Protein AF-0000000067345039 (afdb_homodimer)

Structure (mmCIF, N/CA/C/O backbone):
data_AF-0000000067345039-model_v1
#
loop_
_entity.id
_entity.type
_entity.pdbx_description
1 polymer 'Pectinesterase inhibitor domain-containing protein'
#
loop_
_atom_site.group_PDB
_atom_site.id
_atom_site.type_symbol
_atom_site.label_atom_id
_atom_site.label_alt_id
_atom_site.label_comp_id
_atom_site.label_asym_id
_atom_site.label_entity_id
_atom_site.label_seq_id
_atom_site.pdbx_PDB_ins_code
_atom_site.Cartn_x
_atom_site.Cartn_y
_atom_site.Cartn_z
_atom_site.occupancy
_atom_site.B_iso_or_equiv
_atom_site.auth_seq_id
_atom_site.auth_comp_id
_atom_site.auth_asym_id
_atom_site.auth_atom_id
_atom_site.pdbx_PDB_model_num
ATOM 1 N N . MET A 1 1 ? -61.156 0.908 0.762 1 28.2 1 MET A N 1
ATOM 2 C CA . MET A 1 1 ? -60.5 2.133 1.231 1 28.2 1 MET A CA 1
ATOM 3 C C . MET A 1 1 ? -59.156 2.346 0.535 1 28.2 1 MET A C 1
ATOM 5 O O . MET A 1 1 ? -58.281 1.48 0.586 1 28.2 1 MET A O 1
ATOM 9 N N . ALA A 1 2 ? -59.188 3.131 -0.625 1 39.94 2 ALA A N 1
ATOM 10 C CA . ALA A 1 2 ? -58.094 3.467 -1.531 1 39.94 2 ALA A CA 1
ATOM 11 C C . ALA A 1 2 ? -56.938 4.129 -0.779 1 39.94 2 ALA A C 1
ATOM 13 O O . ALA A 1 2 ? -57.156 5.117 -0.069 1 39.94 2 ALA A O 1
ATOM 14 N N . ALA A 1 3 ? -55.938 3.295 -0.379 1 41.31 3 ALA A N 1
ATOM 15 C CA . ALA A 1 3 ? -54.75 3.697 0.372 1 41.31 3 ALA A CA 1
ATOM 16 C C . ALA A 1 3 ? -54.062 4.887 -0.289 1 41.31 3 ALA A C 1
ATOM 18 O O . ALA A 1 3 ? -53.688 4.828 -1.466 1 41.31 3 ALA A O 1
ATOM 19 N N . ALA A 1 4 ? -54.531 6.121 0.091 1 43.47 4 ALA A N 1
ATOM 20 C CA . ALA A 1 4 ? -53.875 7.352 -0.346 1 43.47 4 ALA A CA 1
ATOM 21 C C . ALA A 1 4 ? -52.375 7.301 -0.083 1 43.47 4 ALA A C 1
ATOM 23 O O . ALA A 1 4 ? -51.938 7.082 1.052 1 43.47 4 ALA A O 1
ATOM 24 N N .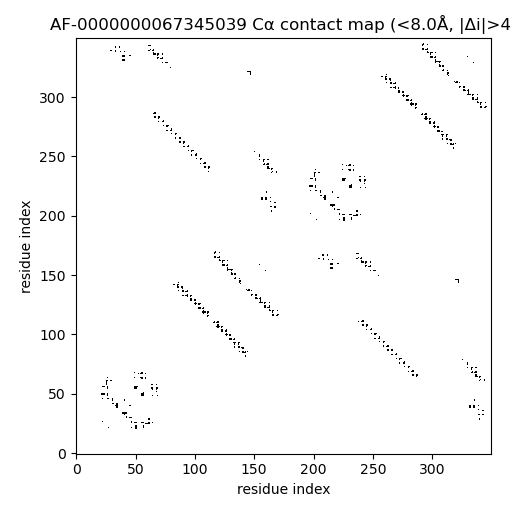 ILE A 1 5 ? -51.656 6.73 -1.022 1 48.69 5 ILE A N 1
ATOM 25 C CA . ILE A 1 5 ? -50.188 6.738 -0.988 1 48.69 5 ILE A CA 1
ATOM 26 C C . ILE A 1 5 ? -49.688 8.172 -0.82 1 48.69 5 ILE A C 1
ATOM 28 O O . ILE A 1 5 ? -49.938 9.023 -1.677 1 48.69 5 ILE A O 1
ATOM 32 N N . PRO A 1 6 ? -49.531 8.625 0.427 1 47.53 6 PRO A N 1
ATOM 33 C CA . PRO A 1 6 ? -48.938 9.961 0.543 1 47.53 6 PRO A CA 1
ATOM 34 C C . PRO A 1 6 ? -47.688 10.125 -0.281 1 47.53 6 PRO A C 1
ATOM 36 O O . PRO A 1 6 ? -46.844 9.227 -0.303 1 47.53 6 PRO A O 1
ATOM 39 N N . ILE A 1 7 ? -47.781 10.859 -1.409 1 44.06 7 ILE A N 1
ATOM 40 C CA . ILE A 1 7 ? -46.625 11.336 -2.16 1 44.06 7 ILE A CA 1
ATOM 41 C C . ILE A 1 7 ? -45.719 12.133 -1.241 1 44.06 7 ILE A C 1
ATOM 43 O O . ILE A 1 7 ? -46.094 13.203 -0.752 1 44.06 7 ILE A O 1
ATOM 47 N N . LEU A 1 8 ? -44.969 11.477 -0.355 1 41.53 8 LEU A N 1
ATOM 48 C CA . LEU A 1 8 ? -43.906 12.18 0.353 1 41.53 8 LEU A CA 1
ATOM 49 C C . LEU A 1 8 ? -43.062 13.023 -0.609 1 41.53 8 LEU A C 1
ATOM 51 O O . LEU A 1 8 ? -42.406 12.484 -1.489 1 41.53 8 LEU A O 1
ATOM 55 N N . LEU A 1 9 ? -43.531 14.297 -0.829 1 38.19 9 LEU A N 1
ATOM 56 C CA . LEU A 1 9 ? -42.719 15.297 -1.498 1 38.19 9 LEU A CA 1
ATOM 57 C C . LEU A 1 9 ? -41.344 15.406 -0.842 1 38.19 9 LEU A C 1
ATOM 59 O O . LEU A 1 9 ? -41.219 15.828 0.312 1 38.19 9 LEU A O 1
ATOM 63 N N . LEU A 1 10 ? -40.406 14.57 -1.209 1 40.62 10 LEU A N 1
ATOM 64 C CA . LEU A 1 10 ? -39 14.766 -0.885 1 40.62 10 LEU A CA 1
ATOM 65 C C . LEU A 1 10 ? -38.531 16.172 -1.273 1 40.62 10 LEU A C 1
ATOM 67 O O . LEU A 1 10 ? -38.438 16.484 -2.461 1 40.62 10 LEU A O 1
ATOM 71 N N . THR A 1 11 ? -38.969 17.172 -0.523 1 39.25 11 THR A N 1
ATOM 72 C CA . THR A 1 11 ? -38.344 18.484 -0.712 1 39.25 11 THR A CA 1
ATOM 73 C C . THR A 1 11 ? -36.844 18.375 -0.723 1 39.25 11 THR A C 1
ATOM 75 O O . THR A 1 11 ? -36.219 17.891 0.244 1 39.25 11 THR A O 1
ATOM 78 N N . PHE A 1 12 ? -36.281 18.172 -1.906 1 38.53 12 PHE A N 1
ATOM 79 C CA . PHE A 1 12 ? -34.844 18.391 -2.137 1 38.53 12 PHE A CA 1
ATOM 80 C C . PHE A 1 12 ? -34.406 19.75 -1.607 1 38.53 12 PHE A C 1
ATOM 82 O O . PHE A 1 12 ? -34.812 20.781 -2.148 1 38.53 12 PHE A O 1
ATOM 89 N N . LEU A 1 13 ? -34.281 19.906 -0.317 1 37.34 13 LEU A N 1
ATOM 90 C CA . LEU A 1 13 ? -33.562 21.078 0.18 1 37.34 13 LEU A CA 1
ATOM 91 C C . LEU A 1 13 ? -32.312 21.344 -0.642 1 37.34 13 LEU A C 1
ATOM 93 O O . LEU A 1 13 ? -31.359 20.562 -0.598 1 37.34 13 LEU A O 1
ATOM 97 N N . LEU A 1 14 ? -32.438 21.984 -1.832 1 39.41 14 LEU A N 1
ATOM 98 C CA . LEU A 1 14 ? -31.312 22.609 -2.496 1 39.41 14 LEU A CA 1
ATOM 99 C C . LEU A 1 14 ? -30.484 23.438 -1.506 1 39.41 14 LEU A C 1
ATOM 101 O O . LEU A 1 14 ? -30.969 24.438 -0.977 1 39.41 14 LEU A O 1
ATOM 105 N N . ALA A 1 15 ? -29.625 22.812 -0.666 1 42.47 15 ALA A N 1
ATOM 106 C CA . ALA A 1 15 ? -28.594 23.609 -0.035 1 42.47 15 ALA A CA 1
ATOM 107 C C . ALA A 1 15 ? -28.109 24.719 -0.974 1 42.47 15 ALA A C 1
ATOM 109 O O . ALA A 1 15 ? -27.625 24.438 -2.076 1 42.47 15 ALA A O 1
ATOM 110 N N . ALA A 1 16 ? -28.672 25.875 -1.021 1 42.53 16 ALA A N 1
ATOM 111 C CA . ALA A 1 16 ? -28.141 27.094 -1.612 1 42.53 16 ALA A CA 1
ATOM 112 C C . ALA A 1 16 ? -26.609 27.125 -1.513 1 42.53 16 ALA A C 1
ATOM 114 O O . ALA A 1 16 ? -26.062 27.188 -0.413 1 42.53 16 ALA A O 1
ATOM 115 N N . ALA A 1 17 ? -25.922 26.484 -2.367 1 45.22 17 ALA A N 1
ATOM 116 C CA . ALA A 1 17 ? -24.531 26.906 -2.529 1 45.22 17 ALA A CA 1
ATOM 117 C C . ALA A 1 17 ? -24.422 28.422 -2.479 1 45.22 17 ALA A C 1
ATOM 119 O O . ALA A 1 17 ? -24.891 29.125 -3.377 1 45.22 17 ALA A O 1
ATOM 120 N N . THR A 1 18 ? -24.594 29.172 -1.39 1 47.03 18 THR A N 1
ATOM 121 C CA . THR A 1 18 ? -24.234 30.578 -1.365 1 47.03 18 THR A CA 1
ATOM 122 C C . THR A 1 18 ? -23.094 30.875 -2.34 1 47.03 18 THR A C 1
ATOM 124 O O . THR A 1 18 ? -22.219 30.031 -2.541 1 47.03 18 THR A O 1
ATOM 127 N N . PRO A 1 19 ? -23.188 31.766 -3.307 1 50.31 19 PRO A N 1
ATOM 128 C CA . PRO A 1 19 ? -22.094 32.188 -4.188 1 50.31 19 PRO A CA 1
ATOM 129 C C . PRO A 1 19 ? -20.75 32.188 -3.477 1 50.31 19 PRO A C 1
ATOM 131 O O . PRO A 1 19 ? -20.656 32.562 -2.309 1 50.31 19 PRO A O 1
ATOM 134 N N . SER A 1 20 ? -19.844 31.266 -3.641 1 53.19 20 SER A N 1
ATOM 135 C CA . SER A 1 20 ? -18.516 31.125 -3.068 1 53.19 20 SER A CA 1
ATOM 136 C C . SER A 1 20 ? -17.828 32.469 -2.916 1 53.19 20 SER A C 1
ATOM 138 O O . SER A 1 20 ? -17.438 33.094 -3.908 1 53.19 20 SER A O 1
ATOM 140 N N . ALA A 1 21 ? -18.344 33.5 -2.143 1 62.16 21 ALA A N 1
ATOM 141 C CA . ALA A 1 21 ? -17.625 34.75 -1.907 1 62.16 21 ALA A CA 1
ATOM 142 C C . ALA A 1 21 ? -16.125 34.531 -1.972 1 62.16 21 ALA A C 1
ATOM 144 O O . ALA A 1 21 ? -15.625 33.469 -1.607 1 62.16 21 ALA A O 1
ATOM 145 N N . GLY A 1 22 ? -15.531 35.25 -2.984 1 74.62 22 GLY A N 1
ATOM 146 C CA . GLY A 1 22 ? -14.078 35.219 -3.084 1 74.62 22 GLY A CA 1
ATOM 147 C C . GLY A 1 22 ? -13.391 35.219 -1.731 1 74.62 22 GLY A C 1
ATOM 148 O O . GLY A 1 22 ? -14.047 35.312 -0.693 1 74.62 22 GLY A O 1
ATOM 149 N N . PRO A 1 23 ? -12.188 34.844 -1.708 1 85.56 23 PRO A N 1
ATOM 150 C CA . PRO A 1 23 ? -11.445 34.844 -0.445 1 85.56 23 PRO A CA 1
ATOM 151 C C . PRO A 1 23 ? -11.586 36.125 0.332 1 85.56 23 PRO A C 1
ATOM 153 O O . PRO A 1 23 ? -11.625 37.219 -0.266 1 85.56 23 PRO A O 1
ATOM 156 N N . SER A 1 24 ? -11.836 36 1.561 1 91.44 24 SER A N 1
ATOM 157 C CA . SER A 1 24 ? -11.93 37.188 2.424 1 91.44 24 SER A CA 1
ATOM 158 C C . SER A 1 24 ? -10.633 38 2.391 1 91.44 24 SER A C 1
ATOM 160 O O . SER A 1 24 ? -9.586 37.469 1.982 1 91.44 24 SER A O 1
ATOM 162 N N . TYR A 1 25 ? -10.727 39.188 2.789 1 95.5 25 TYR A N 1
ATOM 163 C CA . TYR A 1 25 ? -9.562 40.062 2.867 1 95.5 25 TYR A CA 1
ATOM 164 C C . TYR A 1 25 ? -8.523 39.5 3.83 1 95.5 25 TYR A C 1
ATOM 166 O O . TYR A 1 25 ? -7.32 39.562 3.551 1 95.5 25 TYR A O 1
ATOM 174 N N . VAL A 1 26 ? -9 38.938 4.934 1 97.19 26 VAL A N 1
ATOM 175 C CA . VAL A 1 26 ? -8.109 38.375 5.945 1 97.19 26 VAL A CA 1
ATOM 176 C C . VAL A 1 26 ? -7.32 37.219 5.355 1 97.19 26 VAL A C 1
ATOM 178 O O . VAL A 1 26 ? -6.117 37.094 5.598 1 97.19 26 VAL A O 1
ATOM 181 N N . ILE A 1 27 ? -7.898 36.406 4.582 1 98.56 27 ILE A N 1
ATOM 182 C CA . ILE A 1 27 ? -7.23 35.281 3.959 1 98.56 27 ILE A CA 1
ATOM 183 C C . ILE A 1 27 ? -6.211 35.781 2.938 1 98.56 27 ILE A C 1
ATOM 185 O O . ILE A 1 27 ? -5.055 35.344 2.945 1 98.56 27 ILE A O 1
ATOM 189 N N . LYS A 1 28 ? -6.594 36.656 2.029 1 97.88 28 LYS A N 1
ATOM 190 C CA . LYS A 1 28 ? -5.699 37.188 1.003 1 97.88 28 LYS A CA 1
ATOM 191 C C . LYS A 1 28 ? -4.449 37.812 1.625 1 97.88 28 LYS A C 1
ATOM 193 O O . LYS A 1 28 ? -3.332 37.531 1.188 1 97.88 28 LYS A O 1
ATOM 198 N N . THR A 1 29 ? -4.637 38.625 2.654 1 97.56 29 THR A N 1
ATOM 199 C CA . THR A 1 29 ? -3.523 39.344 3.26 1 97.56 29 THR A CA 1
ATOM 200 C C . THR A 1 29 ? -2.621 38.375 4.039 1 97.56 29 THR A C 1
ATOM 202 O O . THR A 1 29 ? -1.396 38.5 3.986 1 97.56 29 THR A O 1
ATOM 205 N N . THR A 1 30 ? -3.248 37.531 4.781 1 97.69 30 THR A N 1
ATOM 206 C CA . THR A 1 30 ? -2.455 36.531 5.523 1 97.69 30 THR A CA 1
ATOM 207 C C . THR A 1 30 ? -1.656 35.656 4.57 1 97.69 30 THR A C 1
ATOM 209 O O . THR A 1 30 ? -0.466 35.438 4.789 1 97.69 30 THR A O 1
ATOM 212 N N . CYS A 1 31 ? -2.271 35.188 3.5 1 98.25 31 CYS A N 1
ATOM 213 C CA . CYS A 1 31 ? -1.589 34.312 2.543 1 98.25 31 CYS A CA 1
ATOM 214 C C . CYS A 1 31 ? -0.451 35.062 1.854 1 98.25 31 CYS A C 1
ATOM 216 O O . CYS A 1 31 ? 0.618 34.5 1.623 1 98.25 31 CYS A O 1
ATOM 2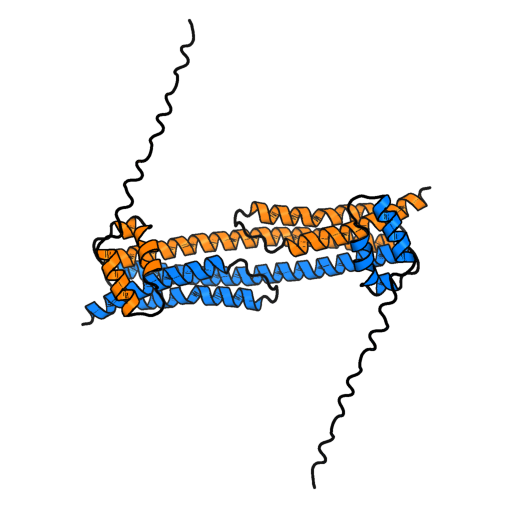18 N N . ALA A 1 32 ? -0.668 36.281 1.511 1 97.31 32 ALA A N 1
ATOM 219 C CA . ALA A 1 32 ? 0.391 37.094 0.917 1 97.31 32 ALA A CA 1
ATOM 220 C C . ALA A 1 32 ? 1.563 37.25 1.88 1 97.31 32 ALA A C 1
ATOM 222 O O . ALA A 1 32 ? 2.723 37.094 1.484 1 97.31 32 ALA A O 1
ATOM 223 N N . ALA A 1 33 ? 1.258 37.562 3.184 1 96.56 33 ALA A N 1
ATOM 224 C CA . ALA A 1 33 ? 2.297 37.75 4.191 1 96.56 33 ALA A CA 1
ATOM 225 C C . ALA A 1 33 ? 3.096 36.469 4.414 1 96.56 33 ALA A C 1
ATOM 227 O O . ALA A 1 33 ? 4.328 36.5 4.488 1 96.56 33 ALA A O 1
ATOM 228 N N . VAL A 1 34 ? 2.404 35.406 4.477 1 96.25 34 VAL A N 1
ATOM 229 C CA . VAL A 1 34 ? 3.037 34.094 4.734 1 96.25 34 VAL A CA 1
ATOM 230 C C . VAL A 1 34 ? 3.932 33.719 3.557 1 96.25 34 VAL A C 1
ATOM 232 O O . VAL A 1 34 ? 5.074 33.312 3.748 1 96.25 34 VAL A O 1
ATOM 235 N N . THR A 1 35 ? 3.416 33.812 2.35 1 95.31 35 THR A N 1
ATOM 236 C CA . THR A 1 35 ? 4.164 33.469 1.146 1 95.31 35 THR A CA 1
ATOM 237 C C . THR A 1 35 ? 5.43 34.312 1.034 1 95.31 35 THR A C 1
ATOM 239 O O . THR A 1 35 ? 6.473 33.812 0.6 1 95.31 35 THR A O 1
ATOM 242 N N . ASN A 1 36 ? 5.355 35.5 1.448 1 92.06 36 ASN A N 1
ATOM 243 C CA . ASN A 1 36 ? 6.477 36.438 1.327 1 92.06 36 ASN A CA 1
ATOM 244 C C . ASN A 1 36 ? 7.512 36.219 2.428 1 92.06 36 ASN A C 1
ATOM 246 O O . ASN A 1 36 ? 8.703 36.469 2.227 1 92.06 36 ASN A O 1
ATOM 250 N N . ALA A 1 37 ? 7.035 35.719 3.549 1 88.88 37 ALA A N 1
ATOM 251 C CA . ALA A 1 37 ? 7.906 35.688 4.723 1 88.88 37 ALA A CA 1
ATOM 252 C C . ALA A 1 37 ? 8.477 34.281 4.938 1 88.88 37 ALA A C 1
ATOM 254 O O . ALA A 1 37 ? 9.43 34.125 5.703 1 88.88 37 ALA A O 1
ATOM 255 N N . THR A 1 38 ? 7.887 33.406 4.391 1 82.75 38 THR A N 1
ATOM 256 C CA . THR A 1 38 ? 8.289 32.031 4.676 1 82.75 38 THR A CA 1
ATOM 257 C C . THR A 1 38 ? 8.445 31.234 3.383 1 82.75 38 THR A C 1
ATOM 259 O O . THR A 1 38 ? 8.117 31.719 2.301 1 82.75 38 THR A O 1
ATOM 262 N N . VAL A 1 39 ? 9.102 30.062 3.633 1 79 39 VAL A N 1
ATOM 263 C CA . VAL A 1 39 ? 9.219 29.141 2.514 1 79 39 VAL A CA 1
ATOM 264 C C . VAL A 1 39 ? 8.242 27.984 2.703 1 79 39 VAL A C 1
ATOM 266 O O . VAL A 1 39 ? 7.867 27.641 3.832 1 79 39 VAL A O 1
ATOM 269 N N . GLY A 1 40 ? 7.555 27.641 1.588 1 81.75 40 GLY A N 1
ATOM 270 C CA . GLY A 1 40 ? 6.887 26.359 1.643 1 81.75 40 GLY A CA 1
ATOM 271 C C . GLY A 1 40 ? 5.375 26.453 1.556 1 81.75 40 GLY A C 1
ATOM 272 O O . GLY A 1 40 ? 4.672 25.453 1.583 1 81.75 40 GLY A O 1
ATOM 273 N N . THR A 1 41 ? 4.875 27.719 1.481 1 92.5 41 THR A N 1
ATOM 274 C CA . THR A 1 41 ? 3.43 27.859 1.326 1 92.5 41 THR A CA 1
ATOM 275 C C . THR A 1 41 ? 3.1 28.703 0.096 1 92.5 41 THR A C 1
ATOM 277 O O . THR A 1 41 ? 2.959 29.922 0.192 1 92.5 41 THR A O 1
ATOM 280 N N . PRO A 1 42 ? 2.84 28.047 -0.94 1 94.94 42 PRO A N 1
ATOM 281 C CA . PRO A 1 42 ? 2.465 28.844 -2.119 1 94.94 42 PRO A CA 1
ATOM 282 C C . PRO A 1 42 ? 1.163 29.609 -1.925 1 94.94 42 PRO A C 1
ATOM 284 O O . PRO A 1 42 ? 0.216 29.094 -1.328 1 94.94 42 PRO A O 1
ATOM 287 N N . TYR A 1 43 ? 1.142 30.844 -2.494 1 97.25 43 TYR A N 1
ATOM 288 C CA . TYR A 1 43 ? 0.013 31.75 -2.309 1 97.25 43 TYR A CA 1
ATOM 289 C C . TYR A 1 43 ? -1.287 31.109 -2.771 1 97.25 43 TYR A C 1
ATOM 291 O O . TYR A 1 43 ? -2.291 31.141 -2.055 1 97.25 43 TYR A O 1
ATOM 299 N N . ARG A 1 44 ? -1.322 30.5 -3.953 1 96.31 44 ARG A N 1
ATOM 300 C CA . ARG A 1 44 ? -2.549 29.938 -4.508 1 96.31 44 ARG A CA 1
ATOM 301 C C . ARG A 1 44 ? -3.037 28.766 -3.68 1 96.31 44 ARG A C 1
ATOM 303 O O . ARG A 1 44 ? -4.242 28.562 -3.523 1 96.31 44 ARG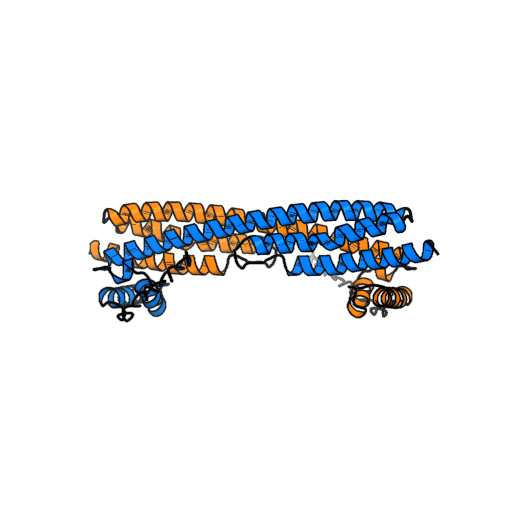 A O 1
ATOM 310 N N . TYR A 1 45 ? -2.135 27.969 -3.215 1 97.56 45 TYR A N 1
ATOM 311 C CA . TYR A 1 45 ? -2.512 26.875 -2.344 1 97.56 45 TYR A CA 1
ATOM 312 C C . TYR A 1 45 ? -3.154 27.375 -1.059 1 97.56 45 TYR A C 1
ATOM 314 O O . TYR A 1 45 ? -4.199 26.875 -0.637 1 97.56 45 TYR A O 1
ATOM 322 N N . CYS A 1 46 ? -2.43 28.359 -0.464 1 98.06 46 CYS A N 1
ATOM 323 C CA . CYS A 1 46 ? -2.934 28.984 0.756 1 98.06 46 CYS A CA 1
ATOM 324 C C . CYS A 1 46 ? -4.344 29.516 0.549 1 98.06 46 CYS A C 1
ATOM 326 O O . CYS A 1 46 ? -5.254 29.203 1.316 1 98.06 46 CYS A O 1
ATOM 328 N N . LEU A 1 47 ? -4.512 30.25 -0.494 1 98.31 47 LEU A N 1
ATOM 329 C CA . LEU A 1 47 ? -5.781 30.891 -0.812 1 98.31 47 LEU A CA 1
ATOM 330 C C . LEU A 1 47 ? -6.883 29.859 -1 1 98.31 47 LEU A C 1
ATOM 332 O O . LEU A 1 47 ? -7.961 29.969 -0.411 1 98.31 47 LEU A O 1
ATOM 336 N N . ARG A 1 48 ? -6.645 28.844 -1.774 1 97.69 48 ARG A N 1
ATOM 337 C CA . ARG A 1 48 ? -7.648 27.844 -2.088 1 97.69 48 ARG A CA 1
ATOM 338 C C . ARG A 1 48 ? -8 27.016 -0.853 1 97.69 48 ARG A C 1
ATOM 340 O O . ARG A 1 48 ? -9.18 26.766 -0.582 1 97.69 48 ARG A O 1
ATOM 347 N N . THR A 1 49 ? -7.016 26.578 -0.148 1 98.31 49 THR A N 1
ATOM 348 C CA . THR A 1 49 ? -7.207 25.703 0.997 1 98.31 49 THR A CA 1
ATOM 349 C C . THR A 1 49 ? -8.008 26.391 2.094 1 98.31 49 THR A C 1
ATOM 351 O O . THR A 1 49 ? -8.969 25.828 2.617 1 98.31 49 THR A O 1
ATOM 354 N N . LEU A 1 50 ? -7.652 27.641 2.414 1 98.69 50 LEU A N 1
ATOM 355 C CA . LEU A 1 50 ? -8.328 28.344 3.492 1 98.69 50 LEU A CA 1
ATOM 356 C C . LEU A 1 50 ? -9.719 28.797 3.059 1 98.69 50 LEU A C 1
ATOM 358 O O . LEU A 1 50 ? -10.664 28.75 3.844 1 98.69 50 LEU A O 1
ATOM 362 N N . SER A 1 51 ? -9.859 29.188 1.771 1 98.25 51 SER A N 1
ATOM 363 C CA . SER A 1 51 ? -11.164 29.641 1.289 1 98.25 51 SER A CA 1
ATOM 364 C C . SER A 1 51 ? -12.164 28.5 1.243 1 98.25 51 SER A C 1
ATOM 366 O O . SER A 1 51 ? -13.375 28.719 1.38 1 98.25 51 SER A O 1
ATOM 368 N N . ALA A 1 52 ? -11.641 27.312 1.069 1 97.75 52 ALA A N 1
ATOM 369 C CA . ALA A 1 52 ? -12.516 26.156 0.977 1 97.75 52 ALA A CA 1
ATOM 370 C C . ALA A 1 52 ? -12.898 25.641 2.363 1 97.75 52 ALA A C 1
ATOM 372 O O . ALA A 1 52 ? -13.805 24.812 2.498 1 97.75 52 ALA A O 1
ATOM 373 N N . ASN A 1 53 ? -12.234 26.031 3.35 1 98.19 53 ASN A N 1
ATOM 374 C CA . ASN A 1 53 ? -12.508 25.625 4.727 1 98.19 53 ASN A CA 1
ATOM 375 C C . ASN A 1 53 ? -13.461 26.609 5.418 1 98.19 53 ASN A C 1
ATOM 377 O O . ASN A 1 53 ? -13.109 27.766 5.633 1 98.19 53 ASN A O 1
ATOM 381 N N . PRO A 1 54 ? -14.594 26.172 5.824 1 97.75 54 PRO A N 1
ATOM 382 C CA . PRO A 1 54 ? -15.602 27.094 6.359 1 97.75 54 PRO A CA 1
ATOM 383 C C . PRO A 1 54 ? -15.125 27.844 7.598 1 97.75 54 PRO A C 1
ATOM 385 O O . PRO A 1 54 ? -15.406 29.031 7.746 1 97.75 54 PRO A O 1
ATOM 388 N N . ALA A 1 55 ? -14.406 27.125 8.469 1 98.19 55 ALA A N 1
ATOM 389 C CA . ALA A 1 55 ? -13.906 27.797 9.664 1 98.19 55 ALA A CA 1
ATOM 390 C C . ALA A 1 55 ? -12.891 28.875 9.305 1 98.19 55 ALA A C 1
ATOM 392 O O . ALA A 1 55 ? -12.898 29.969 9.891 1 98.19 55 ALA A O 1
ATOM 393 N N . ALA A 1 56 ? -12.086 28.594 8.352 1 98.62 56 ALA A N 1
ATOM 394 C CA . ALA A 1 56 ? -11.109 29.578 7.898 1 98.62 56 ALA A CA 1
ATOM 395 C C . ALA A 1 56 ? -11.789 30.734 7.18 1 98.62 56 ALA A C 1
ATOM 397 O O . ALA A 1 56 ? -11.43 31.891 7.379 1 98.62 56 ALA A O 1
ATOM 398 N N . ALA A 1 57 ? -12.711 30.406 6.348 1 97.31 57 ALA A N 1
ATOM 399 C CA . ALA A 1 57 ? -13.438 31.422 5.594 1 97.31 57 ALA A CA 1
ATOM 400 C C . ALA A 1 57 ? -14.156 32.406 6.531 1 97.31 57 ALA A C 1
ATOM 402 O O . ALA A 1 57 ? -14.32 33.562 6.207 1 97.31 57 ALA A O 1
ATOM 403 N N . ALA A 1 58 ? -14.516 31.953 7.684 1 97.12 58 ALA A N 1
ATOM 404 C CA . ALA A 1 58 ? -15.266 32.75 8.648 1 97.12 58 ALA A CA 1
ATOM 405 C C . ALA A 1 58 ? -14.328 33.469 9.617 1 97.12 58 ALA A C 1
ATOM 407 O O . ALA A 1 58 ? -14.766 34.281 10.414 1 97.12 58 ALA A O 1
ATOM 408 N N . ALA A 1 59 ? -13.055 33.188 9.594 1 98.06 59 ALA A N 1
ATOM 409 C CA . ALA A 1 59 ? -12.094 33.781 10.531 1 98.06 59 ALA A CA 1
ATOM 410 C C . ALA A 1 59 ? -12.023 35.281 10.375 1 98.06 59 ALA A C 1
ATOM 412 O O . ALA A 1 59 ? -12.062 35.812 9.25 1 98.06 59 ALA A O 1
ATOM 413 N N . LYS A 1 60 ? -11.812 35.938 11.406 1 97.31 60 LYS A N 1
ATOM 414 C CA . LYS A 1 60 ? -11.828 37.406 11.406 1 97.31 60 LYS A CA 1
ATOM 415 C C . LYS A 1 60 ? -10.414 37.969 11.375 1 97.31 60 LYS A C 1
ATOM 417 O O . LYS A 1 60 ? -10.219 39.156 11.102 1 97.31 60 LYS A O 1
ATOM 422 N N . ASP A 1 61 ? -9.469 37.219 11.734 1 96.94 61 ASP A N 1
ATOM 423 C CA . ASP A 1 61 ? -8.07 37.625 11.742 1 96.94 61 ASP A CA 1
ATOM 424 C C . ASP A 1 61 ? -7.141 36.438 11.508 1 96.94 61 ASP A C 1
ATOM 426 O O . ASP A 1 61 ? -7.598 35.312 11.305 1 96.94 61 ASP A O 1
ATOM 430 N N . ALA A 1 62 ? -5.832 36.719 11.531 1 97.56 62 ALA A N 1
ATOM 431 C CA . ALA A 1 62 ? -4.816 35.719 11.25 1 97.56 62 ALA A CA 1
ATOM 432 C C . ALA A 1 62 ? -4.797 34.625 12.336 1 97.56 62 ALA A C 1
ATOM 434 O O . ALA A 1 62 ? -4.488 33.469 12.062 1 97.56 62 ALA A O 1
ATOM 435 N N . ARG A 1 63 ? -5.125 35 13.586 1 98.12 63 ARG A N 1
ATOM 436 C CA . ARG A 1 63 ? -5.176 34.062 14.68 1 98.12 63 ARG A CA 1
ATOM 437 C C . ARG A 1 63 ? -6.207 32.969 14.406 1 98.12 63 ARG A C 1
ATOM 439 O O . ARG A 1 63 ? -5.918 31.766 14.562 1 98.12 63 ARG A O 1
ATOM 446 N N . GLY A 1 64 ? -7.371 33.406 13.984 1 98.44 64 GLY A N 1
ATOM 447 C CA . GLY A 1 64 ? -8.398 32.469 13.609 1 98.44 64 GLY A CA 1
ATOM 448 C C . GLY A 1 64 ? -7.992 31.562 12.453 1 98.44 64 GLY A C 1
ATOM 449 O O . GLY A 1 64 ? -8.344 30.375 12.422 1 98.44 64 GLY A O 1
ATOM 450 N N . LEU A 1 65 ? -7.238 32.062 11.492 1 98.81 65 LEU A N 1
ATOM 451 C CA . LEU A 1 65 ? -6.758 31.297 10.352 1 98.81 65 LEU A CA 1
ATOM 452 C C . LEU A 1 65 ? -5.746 30.25 10.805 1 98.81 65 LEU A C 1
ATOM 454 O O . LEU A 1 65 ? -5.75 29.125 10.297 1 98.81 65 LEU A O 1
ATOM 458 N N . ALA A 1 66 ? -4.871 30.609 11.727 1 98.75 66 ALA A N 1
ATOM 459 C CA . ALA A 1 66 ? -3.91 29.641 12.266 1 98.75 66 ALA A CA 1
ATOM 460 C C . ALA A 1 66 ? -4.621 28.469 12.93 1 98.75 66 ALA A C 1
ATOM 462 O O . ALA A 1 66 ? -4.254 27.312 12.711 1 98.75 66 ALA A O 1
ATOM 463 N N . ILE A 1 67 ? -5.625 28.781 13.711 1 98.88 67 ILE A N 1
ATOM 464 C CA . ILE A 1 67 ? -6.383 27.75 14.414 1 98.88 67 ILE A CA 1
ATOM 465 C C . ILE A 1 67 ? -7.121 26.875 13.398 1 98.88 67 ILE A C 1
ATOM 467 O O . ILE A 1 67 ? -7.09 25.641 13.5 1 98.88 67 ILE A O 1
ATOM 471 N N . ALA A 1 68 ? -7.73 27.484 12.422 1 98.81 68 ALA A N 1
ATOM 472 C CA . ALA A 1 68 ? -8.453 26.719 11.398 1 98.81 68 ALA A CA 1
ATOM 473 C C . ALA A 1 68 ? -7.512 25.828 10.609 1 98.81 68 ALA A C 1
ATOM 475 O O . ALA A 1 68 ? -7.836 24.672 10.336 1 98.81 68 ALA A O 1
ATOM 476 N N . ALA A 1 69 ? -6.402 26.375 10.195 1 98.81 69 ALA A N 1
ATOM 477 C CA . ALA A 1 69 ? -5.418 25.594 9.461 1 98.81 69 ALA A CA 1
ATOM 478 C C . ALA A 1 69 ? -4.918 24.422 10.297 1 98.81 69 ALA A C 1
ATOM 480 O O . ALA A 1 69 ? -4.723 23.312 9.781 1 98.81 69 ALA A O 1
ATOM 481 N N . THR A 1 70 ? -4.672 24.625 11.555 1 98.94 70 THR A N 1
ATOM 482 C CA . THR A 1 70 ? -4.211 23.562 12.445 1 98.94 70 THR A CA 1
ATOM 483 C C . THR A 1 70 ? -5.293 22.5 12.625 1 98.94 70 THR A C 1
ATOM 485 O O . THR A 1 70 ? -5 21.312 12.633 1 98.94 70 THR A O 1
ATOM 488 N N . ASN A 1 71 ? -6.488 22.969 12.781 1 98.94 71 ASN A N 1
ATOM 489 C CA . ASN A 1 71 ? -7.594 22.016 12.852 1 98.94 71 ASN A CA 1
ATOM 490 C C . ASN A 1 71 ? -7.715 21.188 11.57 1 98.94 71 ASN A C 1
ATOM 492 O O . ASN A 1 71 ? -8.008 20 11.617 1 98.94 71 ASN A O 1
ATOM 496 N N . LEU A 1 72 ? -7.578 21.797 10.461 1 98.88 72 LEU A N 1
ATOM 497 C CA . LEU A 1 72 ? -7.586 21.078 9.188 1 98.88 72 LEU A CA 1
ATOM 498 C C . LEU A 1 72 ? -6.477 20.031 9.148 1 98.88 72 LEU A C 1
ATOM 500 O O . LEU A 1 72 ? -6.688 18.922 8.672 1 98.88 72 LEU A O 1
ATOM 504 N N . THR A 1 73 ? -5.305 20.406 9.617 1 98.88 73 THR A N 1
ATOM 505 C CA . THR A 1 73 ? -4.199 19.453 9.711 1 98.88 73 THR A CA 1
ATOM 506 C C . THR A 1 73 ? -4.586 18.266 10.57 1 98.88 73 THR A C 1
ATOM 508 O O . THR A 1 73 ? -4.348 17.109 10.188 1 98.88 73 THR A O 1
ATOM 511 N N . ALA A 1 74 ? -5.148 18.516 11.727 1 98.94 74 ALA A N 1
ATOM 512 C CA . ALA A 1 74 ? -5.555 17.438 12.625 1 98.94 74 ALA A CA 1
ATOM 513 C C . ALA A 1 74 ? -6.527 16.484 11.938 1 98.94 74 ALA A C 1
ATOM 515 O O . ALA A 1 74 ? -6.402 15.266 12.055 1 98.94 74 ALA A O 1
ATOM 516 N N . THR A 1 75 ? -7.477 17.047 11.25 1 98.69 75 THR A N 1
ATOM 517 C CA . THR A 1 75 ? -8.469 16.25 10.539 1 98.69 75 THR A CA 1
ATOM 518 C C . THR A 1 75 ? -7.801 15.383 9.469 1 98.69 75 THR A C 1
ATOM 520 O O . THR A 1 75 ? -8.125 14.203 9.32 1 98.69 75 THR A O 1
ATOM 523 N N . ASN A 1 76 ? -6.883 15.992 8.703 1 98.56 76 ASN A N 1
ATOM 524 C CA . ASN A 1 76 ? -6.164 15.25 7.668 1 98.56 76 ASN A CA 1
ATOM 525 C C . ASN A 1 76 ? -5.359 14.102 8.266 1 98.56 76 ASN A C 1
ATOM 527 O O . ASN A 1 76 ? -5.324 13.008 7.695 1 98.56 76 ASN A O 1
ATOM 531 N N . VAL A 1 77 ? -4.719 14.359 9.344 1 98.94 77 VAL A N 1
ATOM 532 C CA . VAL A 1 77 ? -3.898 13.352 10 1 98.94 77 VAL A CA 1
ATOM 533 C C . VAL A 1 77 ? -4.781 12.188 10.461 1 98.94 77 VAL A C 1
ATOM 535 O O . VAL A 1 77 ? -4.43 11.023 10.281 1 98.94 77 VAL A O 1
ATOM 538 N N . THR A 1 78 ? -5.891 12.516 11.055 1 98.81 78 THR A N 1
ATOM 539 C CA . THR A 1 78 ? -6.828 11.484 11.492 1 98.81 78 THR A CA 1
ATOM 540 C C . THR A 1 78 ? -7.266 10.617 10.312 1 98.81 78 THR A C 1
ATOM 542 O O . THR A 1 78 ? -7.273 9.391 10.406 1 98.81 78 THR A O 1
ATOM 545 N N . SER A 1 79 ? -7.605 11.242 9.219 1 98.38 79 SER A N 1
ATOM 546 C CA . SER A 1 79 ? -7.992 10.531 8 1 98.38 79 SER A CA 1
ATOM 547 C C . SER A 1 79 ? -6.855 9.656 7.488 1 98.38 79 SER A C 1
ATOM 549 O O . SER A 1 79 ? -7.082 8.531 7.043 1 98.38 79 SER A O 1
ATOM 551 N N . THR A 1 80 ? -5.688 10.164 7.508 1 98.81 80 THR A N 1
ATOM 552 C CA . THR A 1 80 ? -4.516 9.43 7.047 1 98.81 80 THR A CA 1
ATOM 553 C C . THR A 1 80 ? -4.281 8.188 7.906 1 98.81 80 THR A C 1
ATOM 555 O O . THR A 1 80 ? -4.02 7.105 7.383 1 98.81 80 THR A O 1
ATOM 558 N N . GLU A 1 81 ? -4.363 8.344 9.25 1 98.81 81 GLU A N 1
ATOM 559 C CA . GLU A 1 81 ? -4.219 7.199 10.141 1 98.81 81 GLU A CA 1
ATOM 560 C C . GLU A 1 81 ? -5.242 6.113 9.82 1 98.81 81 GLU A C 1
ATOM 562 O O . GLU A 1 81 ? -4.918 4.926 9.828 1 98.81 81 GLU A O 1
ATOM 567 N N . LEU A 1 82 ? -6.41 6.516 9.539 1 98.69 82 LEU A N 1
ATOM 568 C CA . LEU A 1 82 ? -7.453 5.562 9.172 1 98.69 82 LEU A CA 1
ATOM 569 C C . LEU A 1 82 ? -7.102 4.84 7.875 1 98.69 82 LEU A C 1
ATOM 571 O O . LEU A 1 82 ? -7.262 3.623 7.773 1 98.69 82 LEU A O 1
ATOM 575 N N . THR A 1 83 ? -6.68 5.57 6.914 1 98.56 83 THR A N 1
ATOM 576 C CA . THR A 1 83 ? -6.273 4.984 5.641 1 98.56 83 THR A CA 1
ATOM 577 C C . THR A 1 83 ? -5.168 3.953 5.844 1 98.56 83 THR A C 1
ATOM 579 O O . THR A 1 83 ? -5.227 2.852 5.297 1 98.56 83 THR A O 1
ATOM 582 N N . ILE A 1 84 ? -4.168 4.324 6.629 1 98.88 84 ILE A N 1
ATOM 583 C CA . ILE A 1 84 ? -3.043 3.43 6.887 1 98.88 84 ILE A CA 1
ATOM 584 C C . ILE A 1 84 ? -3.547 2.145 7.539 1 98.88 84 ILE A C 1
ATOM 586 O O . ILE A 1 84 ? -3.174 1.044 7.125 1 98.88 84 ILE A O 1
ATOM 590 N N . THR A 1 85 ? -4.371 2.297 8.539 1 98.81 85 THR A N 1
ATOM 591 C CA . THR A 1 85 ? -4.883 1.145 9.273 1 98.81 85 THR A CA 1
ATOM 592 C C . THR A 1 85 ? -5.672 0.221 8.352 1 98.81 85 THR A C 1
ATOM 594 O O . THR A 1 85 ? -5.508 -1 8.398 1 98.81 85 THR A O 1
ATOM 597 N N . ARG A 1 86 ? -6.445 0.757 7.508 1 98.75 86 ARG A N 1
ATOM 598 C CA . ARG A 1 86 ? -7.227 -0.031 6.559 1 98.75 86 ARG A CA 1
ATOM 599 C C . ARG A 1 86 ? -6.32 -0.758 5.574 1 98.75 86 ARG A C 1
ATOM 601 O O . ARG A 1 86 ? -6.578 -1.91 5.219 1 98.75 86 ARG A O 1
ATOM 608 N N . LEU A 1 87 ? -5.281 -0.08 5.141 1 98.81 87 LEU A N 1
ATOM 609 C CA . LEU A 1 87 ? -4.324 -0.711 4.242 1 98.81 87 LEU A CA 1
ATOM 610 C C . LEU A 1 87 ? -3.627 -1.884 4.926 1 98.81 87 LEU A C 1
ATOM 612 O O . LEU A 1 87 ? -3.482 -2.955 4.332 1 98.81 87 LEU A O 1
ATOM 616 N N . ILE A 1 88 ? -3.246 -1.641 6.152 1 98.88 88 ILE A N 1
ATOM 617 C CA . ILE A 1 88 ? -2.568 -2.691 6.902 1 98.88 88 ILE A CA 1
ATOM 618 C C . ILE A 1 88 ? -3.492 -3.898 7.051 1 98.88 88 ILE A C 1
ATOM 620 O O . ILE A 1 88 ? -3.076 -5.039 6.828 1 98.88 88 ILE A O 1
ATOM 624 N N . ASP A 1 89 ? -4.684 -3.652 7.398 1 98.75 89 ASP A N 1
ATOM 625 C CA . ASP A 1 89 ? -5.645 -4.734 7.566 1 98.75 89 ASP A CA 1
ATOM 626 C C . ASP A 1 89 ? -5.828 -5.512 6.262 1 98.75 89 AS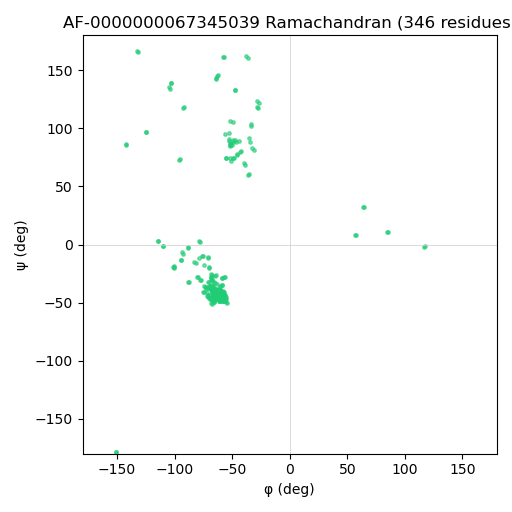P A C 1
ATOM 628 O O . ASP A 1 89 ? -5.844 -6.746 6.266 1 98.75 89 ASP A O 1
ATOM 632 N N . ALA A 1 90 ? -5.996 -4.824 5.203 1 98.75 90 ALA A N 1
ATOM 633 C CA . ALA A 1 90 ? -6.176 -5.469 3.904 1 98.75 90 ALA A CA 1
ATOM 634 C C . ALA A 1 90 ? -4.941 -6.277 3.514 1 98.75 90 ALA A C 1
ATOM 636 O O . ALA A 1 90 ? -5.059 -7.395 3.008 1 98.75 90 ALA A O 1
ATOM 637 N N . LEU A 1 91 ? -3.787 -5.719 3.756 1 98.88 91 LEU A N 1
ATOM 638 C CA . LEU A 1 91 ? -2.543 -6.406 3.428 1 98.88 91 LEU A CA 1
ATOM 639 C C . LEU A 1 91 ? -2.361 -7.645 4.301 1 98.88 91 LEU A C 1
ATOM 641 O O . LEU A 1 91 ? -1.845 -8.664 3.84 1 98.88 91 LEU A O 1
ATOM 645 N N . TYR A 1 92 ? -2.742 -7.547 5.52 1 98.81 92 TYR A N 1
ATOM 646 C CA . TYR A 1 92 ? -2.707 -8.727 6.375 1 98.81 92 TYR A CA 1
ATOM 647 C C . TYR A 1 92 ? -3.59 -9.836 5.812 1 98.81 92 TYR A C 1
ATOM 649 O O . TYR A 1 92 ? -3.209 -11.008 5.828 1 98.81 92 TYR A O 1
ATOM 657 N N . ASN A 1 93 ? -4.719 -9.469 5.328 1 98.81 93 ASN A N 1
ATOM 658 C CA . ASN A 1 93 ? -5.594 -10.461 4.703 1 98.81 93 ASN A CA 1
ATOM 659 C C . ASN A 1 93 ? -4.961 -11.047 3.443 1 98.81 93 ASN A C 1
ATOM 661 O O . ASN A 1 93 ? -5.098 -12.242 3.174 1 98.81 93 ASN A O 1
ATOM 665 N N . CYS A 1 94 ? -4.301 -10.195 2.699 1 98.88 94 CYS A N 1
ATOM 666 C CA . CYS A 1 94 ? -3.555 -10.703 1.551 1 98.88 94 CYS A CA 1
ATOM 667 C C . CYS A 1 94 ? -2.49 -11.703 1.988 1 98.88 94 CYS A C 1
ATOM 669 O O . CYS A 1 94 ? -2.305 -12.734 1.349 1 98.88 94 CYS A O 1
ATOM 671 N N . LEU A 1 95 ? -1.811 -11.336 3.047 1 98.94 95 LEU A N 1
ATOM 672 C CA . LEU A 1 95 ? -0.765 -12.219 3.541 1 98.94 95 LEU A CA 1
ATOM 673 C C . LEU A 1 95 ? -1.338 -13.594 3.895 1 98.94 95 LEU A C 1
ATOM 675 O O . LEU A 1 95 ? -0.766 -14.617 3.529 1 98.94 95 LEU A O 1
ATOM 679 N N . VAL A 1 96 ? -2.441 -13.656 4.547 1 98.81 96 VAL A N 1
ATOM 680 C CA . VAL A 1 96 ? -3.1 -14.898 4.926 1 98.81 96 VAL A CA 1
ATOM 681 C C . VAL A 1 96 ? -3.479 -15.68 3.67 1 98.81 96 VAL A C 1
ATOM 683 O O . VAL A 1 96 ? -3.285 -16.906 3.605 1 98.81 96 VAL A O 1
ATOM 686 N N . THR A 1 97 ? -4.012 -14.984 2.723 1 98.75 97 THR A N 1
ATOM 687 C CA . THR A 1 97 ? -4.402 -15.602 1.459 1 98.75 97 THR A CA 1
ATOM 688 C C . THR A 1 97 ? -3.203 -16.25 0.778 1 98.75 97 THR A C 1
ATOM 690 O O . THR A 1 97 ? -3.285 -17.391 0.327 1 98.75 97 THR A O 1
ATOM 693 N N . TYR A 1 98 ? -2.109 -15.594 0.761 1 98.88 98 TYR A N 1
ATOM 694 C CA . TYR A 1 98 ? -0.937 -16.109 0.063 1 98.88 98 TYR A CA 1
ATOM 695 C C . TYR A 1 98 ? -0.257 -17.203 0.874 1 98.88 98 TYR A C 1
ATOM 697 O O . TYR A 1 98 ? 0.341 -18.125 0.308 1 98.88 98 TYR A O 1
ATOM 705 N N . GLN A 1 99 ? -0.349 -17.109 2.16 1 98.75 99 GLN A N 1
ATOM 706 C CA . GLN A 1 99 ? 0.113 -18.234 2.975 1 98.75 99 GLN A CA 1
ATOM 707 C C . GLN A 1 99 ? -0.7 -19.5 2.691 1 98.75 99 GLN A C 1
ATOM 709 O O . GLN A 1 99 ? -0.141 -20.578 2.572 1 98.75 99 GLN A O 1
ATOM 714 N N . SER A 1 100 ? -1.979 -19.344 2.498 1 98.44 100 SER A N 1
ATOM 715 C CA . SER A 1 100 ? -2.836 -20.469 2.115 1 98.44 100 SER A CA 1
ATOM 716 C C . SER A 1 100 ? -2.463 -21 0.736 1 98.44 100 SER A C 1
ATOM 718 O O . SER A 1 100 ? -2.418 -22.219 0.527 1 98.44 100 SER A O 1
ATOM 720 N N . MET A 1 101 ? -2.26 -20.109 -0.158 1 98.81 101 MET A N 1
ATOM 721 C CA . MET A 1 101 ? -1.824 -20.484 -1.502 1 98.81 101 MET A CA 1
ATOM 722 C C . MET A 1 101 ? -0.542 -21.312 -1.45 1 98.81 101 MET A C 1
ATOM 724 O O . MET A 1 101 ? -0.421 -22.312 -2.145 1 98.81 101 MET A O 1
ATOM 728 N N . GLN A 1 102 ? 0.385 -20.859 -0.651 1 98.81 102 GLN A N 1
ATOM 729 C CA . GLN A 1 102 ? 1.668 -21.531 -0.502 1 98.81 102 GLN A CA 1
ATOM 730 C C . GLN A 1 102 ? 1.476 -22.984 -0.045 1 98.81 102 GLN A C 1
ATOM 732 O O . GLN A 1 102 ? 2.152 -23.891 -0.534 1 98.81 102 GLN A O 1
ATOM 737 N N . GLU A 1 103 ? 0.605 -23.203 0.891 1 98.56 103 GLU A N 1
ATOM 738 C CA . GLU A 1 103 ? 0.324 -24.547 1.385 1 98.56 103 GLU A CA 1
ATOM 739 C C . GLU A 1 103 ? -0.229 -25.438 0.276 1 98.56 103 GLU A C 1
ATOM 741 O O . GLU A 1 103 ? 0.192 -26.594 0.127 1 98.56 103 GLU A O 1
ATOM 746 N N . SER A 1 104 ? -1.171 -24.906 -0.477 1 98.75 104 SER A N 1
ATOM 747 C CA . SER A 1 104 ? -1.755 -25.641 -1.589 1 98.75 104 SER A CA 1
ATOM 748 C C . SER A 1 104 ? -0.699 -26 -2.629 1 98.75 104 SER A C 1
ATOM 750 O O . SER A 1 104 ? -0.677 -27.125 -3.141 1 98.75 104 SER A O 1
ATOM 752 N N . ILE A 1 105 ? 0.174 -25.078 -2.924 1 98.94 105 ILE A N 1
ATOM 753 C CA . ILE A 1 105 ? 1.219 -25.281 -3.922 1 98.94 105 ILE A CA 1
ATOM 754 C C . ILE A 1 105 ? 2.203 -26.344 -3.432 1 98.94 105 ILE A C 1
ATOM 756 O O . ILE A 1 105 ? 2.623 -27.219 -4.199 1 98.94 105 ILE A O 1
ATOM 760 N N . ALA A 1 106 ? 2.555 -26.219 -2.148 1 98.81 106 ALA A N 1
ATOM 761 C CA . ALA A 1 106 ? 3.457 -27.219 -1.575 1 98.81 106 ALA A CA 1
ATOM 762 C C . ALA A 1 106 ? 2.869 -28.625 -1.686 1 98.81 106 ALA A C 1
ATOM 764 O O . ALA A 1 106 ? 3.568 -29.562 -2.062 1 98.81 106 ALA A O 1
ATOM 765 N N . GLY A 1 107 ? 1.605 -28.75 -1.351 1 98.88 107 GLY A N 1
ATOM 766 C CA . GLY A 1 107 ? 0.933 -30.031 -1.513 1 98.88 107 GLY A CA 1
ATOM 767 C C . GLY A 1 107 ? 0.891 -30.516 -2.953 1 98.88 107 GLY A C 1
ATOM 768 O O . GLY A 1 107 ? 1.109 -31.688 -3.23 1 98.88 107 GLY A O 1
ATOM 769 N N . ALA A 1 108 ? 0.606 -29.656 -3.871 1 98.94 108 ALA A N 1
ATOM 770 C CA . ALA A 1 108 ? 0.562 -29.984 -5.289 1 98.94 108 ALA A CA 1
ATOM 771 C C . ALA A 1 108 ? 1.924 -30.469 -5.781 1 98.94 108 ALA A C 1
ATOM 773 O O . ALA A 1 108 ? 2.008 -31.438 -6.543 1 98.94 108 ALA A O 1
ATOM 774 N N . LEU A 1 109 ? 2.951 -29.766 -5.332 1 98.88 109 LEU A N 1
ATOM 775 C CA . LEU A 1 109 ? 4.301 -30.141 -5.742 1 98.88 109 LEU A CA 1
ATOM 776 C C . LEU A 1 109 ? 4.637 -31.547 -5.266 1 98.88 109 LEU A C 1
ATOM 778 O O . LEU A 1 109 ? 5.254 -32.312 -6 1 98.88 109 LEU A O 1
ATOM 782 N N . GLN A 1 110 ? 4.266 -31.875 -4.078 1 98.81 110 GLN A N 1
ATOM 783 C CA . GLN A 1 110 ? 4.473 -33.219 -3.57 1 98.81 110 GLN A CA 1
ATOM 784 C C . GLN A 1 110 ? 3.783 -34.25 -4.453 1 98.81 110 GLN A C 1
ATOM 786 O O . GLN A 1 110 ? 4.375 -35.281 -4.801 1 98.81 110 GLN A O 1
ATOM 791 N N . ASP A 1 111 ? 2.572 -34.031 -4.828 1 98.88 111 ASP A N 1
ATOM 792 C CA . ASP A 1 111 ? 1.805 -34.938 -5.672 1 98.88 111 ASP A CA 1
ATOM 793 C C . ASP A 1 111 ? 2.404 -35.031 -7.074 1 98.88 111 ASP A C 1
ATOM 795 O O . ASP A 1 111 ? 2.498 -36.125 -7.648 1 98.88 111 ASP A O 1
ATOM 799 N N . LEU A 1 112 ? 2.814 -33.906 -7.629 1 98.81 112 LEU A N 1
ATOM 800 C CA . LEU A 1 112 ? 3.426 -33.906 -8.953 1 98.81 112 LEU A CA 1
ATOM 801 C C . LEU A 1 112 ? 4.699 -34.75 -8.969 1 98.81 112 LEU A C 1
ATOM 803 O O . LEU A 1 112 ? 4.926 -35.531 -9.891 1 98.81 112 LEU A O 1
ATOM 807 N N . ASN A 1 113 ? 5.461 -34.562 -7.98 1 98.31 113 ASN A N 1
ATOM 808 C CA . ASN A 1 113 ? 6.719 -35.281 -7.891 1 98.31 113 ASN A CA 1
ATOM 809 C C . ASN A 1 113 ? 6.48 -36.781 -7.746 1 98.31 113 ASN A C 1
ATOM 811 O O . ASN A 1 113 ? 7.309 -37.594 -8.18 1 98.31 113 ASN A O 1
ATOM 815 N N . ALA A 1 114 ? 5.355 -37.125 -7.195 1 98.19 114 ALA A N 1
ATOM 816 C CA . ALA A 1 114 ? 4.984 -38.531 -7.035 1 98.19 114 ALA A CA 1
ATOM 817 C C . ALA A 1 114 ? 4.25 -39.031 -8.266 1 98.19 114 ALA A C 1
ATOM 819 O O . ALA A 1 114 ? 3.832 -40.219 -8.312 1 98.19 114 ALA A O 1
ATOM 820 N N . GLY A 1 115 ? 3.988 -38.188 -9.273 1 97.62 115 GLY A N 1
ATOM 821 C CA . GLY A 1 115 ? 3.336 -38.594 -10.508 1 97.62 115 GLY A CA 1
ATOM 822 C C . GLY A 1 115 ? 1.822 -38.594 -10.414 1 97.62 115 GLY A C 1
ATOM 823 O O . GLY A 1 115 ? 1.138 -39.156 -11.281 1 97.62 115 GLY A O 1
ATOM 824 N N . ARG A 1 116 ? 1.286 -38.031 -9.336 1 98.31 116 ARG A N 1
ATOM 825 C CA . ARG A 1 116 ? -0.156 -38 -9.109 1 98.31 116 ARG A CA 1
ATOM 826 C C . ARG A 1 116 ? -0.763 -36.688 -9.602 1 98.31 116 ARG A C 1
ATOM 828 O O . ARG A 1 116 ? -1.23 -35.875 -8.797 1 98.31 116 ARG A O 1
ATOM 835 N N . PHE A 1 117 ? -0.877 -36.5 -10.852 1 98.12 117 PHE A N 1
ATOM 836 C CA . PHE A 1 117 ? -1.331 -35.25 -11.477 1 98.12 117 PHE A CA 1
ATOM 837 C C . PHE A 1 117 ? -2.82 -35.062 -11.234 1 98.12 117 PHE A C 1
ATOM 839 O O . PHE A 1 117 ? -3.279 -33.906 -11.117 1 98.12 117 PHE A O 1
ATOM 846 N N . ASP A 1 118 ? -3.539 -36.156 -11.156 1 97.5 118 ASP A N 1
ATOM 847 C CA . ASP A 1 118 ? -4.977 -36.062 -10.93 1 97.5 118 ASP A CA 1
ATOM 848 C C . ASP A 1 118 ? -5.277 -35.531 -9.531 1 97.5 118 ASP A C 1
ATOM 850 O O . ASP A 1 118 ? -6.316 -34.906 -9.305 1 97.5 118 ASP A O 1
ATOM 854 N N . VAL A 1 119 ? -4.395 -35.719 -8.57 1 98.31 119 VAL A N 1
ATOM 855 C CA . VAL A 1 119 ? -4.539 -35.25 -7.195 1 98.31 119 VAL A CA 1
ATOM 856 C C . VAL A 1 119 ? -3.982 -33.812 -7.078 1 98.31 119 VAL A C 1
ATOM 858 O O . VAL A 1 119 ? -4.488 -33.031 -6.301 1 98.31 119 VAL A O 1
ATOM 861 N N . ALA A 1 120 ? -2.996 -33.531 -7.848 1 98.69 120 ALA A N 1
ATOM 862 C CA . ALA A 1 120 ? -2.314 -32.25 -7.805 1 98.69 120 ALA A CA 1
ATOM 863 C C . ALA A 1 120 ? -3.162 -31.156 -8.461 1 98.69 120 ALA A C 1
ATOM 865 O O . ALA A 1 120 ? -3.189 -30.016 -7.988 1 98.69 120 ALA A O 1
ATOM 866 N N . SER A 1 121 ? -3.809 -31.516 -9.602 1 97.62 121 SER A N 1
ATOM 867 C CA . SER A 1 121 ? -4.488 -30.516 -10.43 1 97.62 121 SER A CA 1
ATOM 868 C C . SER A 1 121 ? -5.543 -29.766 -9.633 1 97.62 121 SER A C 1
ATOM 870 O O . SER A 1 121 ? -5.59 -28.531 -9.68 1 97.62 121 SER A O 1
ATOM 872 N N . PRO A 1 122 ? -6.34 -30.391 -8.805 1 98.25 122 PRO A N 1
ATOM 873 C CA . PRO A 1 122 ? -7.305 -29.625 -8.016 1 98.25 122 PRO A CA 1
ATOM 874 C C . PRO A 1 122 ? -6.633 -28.703 -6.992 1 98.25 122 PRO A C 1
ATOM 876 O O . PRO A 1 122 ? -7.148 -27.625 -6.695 1 98.25 122 PRO A O 1
ATOM 879 N N . LYS A 1 123 ? -5.559 -29.078 -6.391 1 98.69 123 LYS A N 1
ATOM 880 C CA . LYS A 1 123 ? -4.828 -28.219 -5.461 1 98.69 123 LYS A CA 1
ATOM 881 C C . L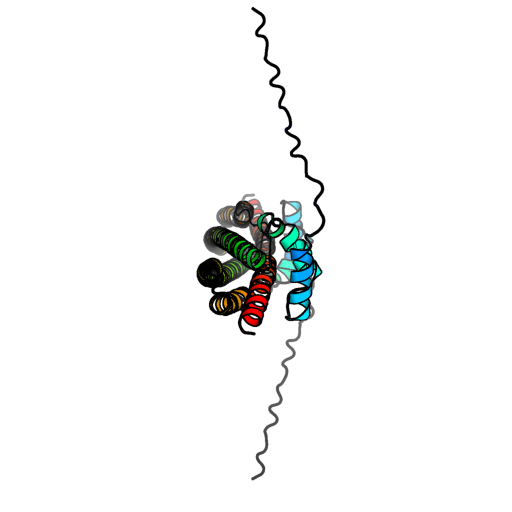YS A 1 123 ? -4.297 -26.984 -6.164 1 98.69 123 LYS A C 1
ATOM 883 O O . LYS A 1 123 ? -4.348 -25.875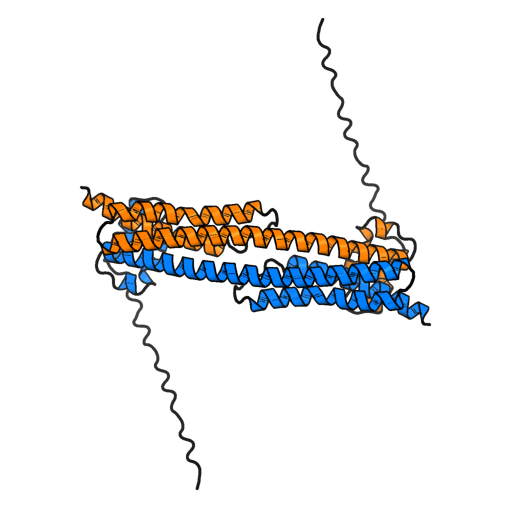 -5.609 1 98.69 123 LYS A O 1
ATOM 888 N N . LEU A 1 124 ? -3.852 -27.188 -7.379 1 98.69 124 LEU A N 1
ATOM 889 C CA . LEU A 1 124 ? -3.369 -26.047 -8.172 1 98.69 124 LEU A CA 1
ATOM 890 C C . LEU A 1 124 ? -4.523 -25.141 -8.578 1 98.69 124 LEU A C 1
ATOM 892 O O . LEU A 1 124 ? -4.367 -23.922 -8.625 1 98.69 124 LEU A O 1
ATOM 896 N N . ARG A 1 125 ? -5.605 -25.75 -8.875 1 97.88 125 ARG A N 1
ATOM 897 C CA . ARG A 1 125 ? -6.789 -24.938 -9.172 1 97.88 125 ARG A CA 1
ATOM 898 C C . ARG A 1 125 ? -7.152 -24.047 -7.992 1 97.88 125 ARG A C 1
ATOM 900 O O . ARG A 1 125 ? -7.355 -22.844 -8.164 1 97.88 125 ARG A O 1
ATOM 907 N N . ASP A 1 126 ? -7.191 -24.656 -6.844 1 98 126 ASP A N 1
ATOM 908 C CA . ASP A 1 126 ? -7.508 -23.891 -5.637 1 98 126 ASP A CA 1
ATOM 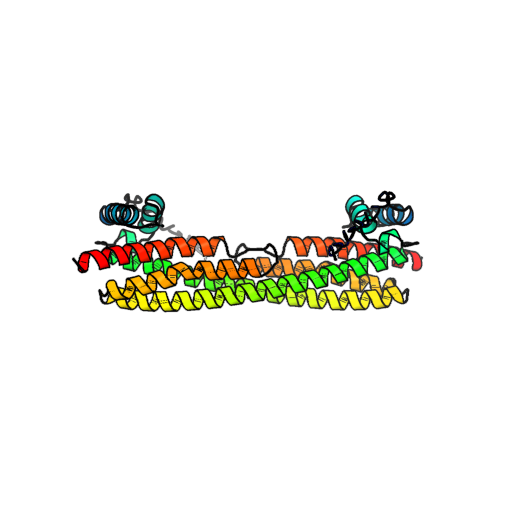909 C C . ASP A 1 126 ? -6.5 -22.766 -5.422 1 98 126 ASP A C 1
ATOM 911 O O . ASP A 1 126 ? -6.879 -21.641 -5.078 1 98 126 ASP A O 1
ATOM 915 N N . ALA A 1 127 ? -5.273 -23.078 -5.605 1 98.62 127 ALA A N 1
ATOM 916 C CA . ALA A 1 127 ? -4.215 -22.078 -5.453 1 98.62 127 ALA A CA 1
ATOM 917 C C . ALA A 1 127 ? -4.398 -20.938 -6.441 1 98.62 127 ALA A C 1
ATOM 919 O O . ALA A 1 127 ? -4.207 -19.766 -6.09 1 98.62 127 ALA A O 1
ATOM 920 N N . SER A 1 128 ? -4.797 -21.234 -7.648 1 97.75 128 SER A N 1
ATOM 921 C CA . SER A 1 128 ? -4.828 -20.234 -8.719 1 97.75 128 SER A CA 1
ATOM 922 C C . SER A 1 128 ? -5.938 -19.219 -8.5 1 97.75 128 SER A C 1
ATOM 924 O O . SER A 1 128 ? -5.938 -18.141 -9.117 1 97.75 128 SER A O 1
ATOM 926 N N . PHE A 1 129 ? -6.848 -19.453 -7.562 1 96.5 129 PHE A N 1
ATOM 927 C CA . PHE A 1 129 ? -7.938 -18.531 -7.262 1 96.5 129 PHE A CA 1
ATOM 928 C C . PHE A 1 129 ? -7.562 -17.609 -6.109 1 96.5 129 PHE A C 1
ATOM 930 O O . PHE A 1 129 ? -8.227 -16.594 -5.875 1 96.5 129 PHE A O 1
ATOM 937 N N . GLN A 1 130 ? -6.52 -17.906 -5.41 1 98.5 130 GLN A N 1
ATOM 938 C CA . GLN A 1 130 ? -6.207 -17.219 -4.168 1 98.5 130 GLN A CA 1
ATOM 939 C C . GLN A 1 130 ? -5.898 -15.742 -4.422 1 98.5 130 GLN A C 1
ATOM 941 O O . GLN A 1 130 ? -6.324 -14.867 -3.656 1 98.5 130 GLN A O 1
ATOM 946 N N . PRO A 1 131 ? -5.195 -15.375 -5.523 1 98.62 131 PRO A N 1
ATOM 947 C CA . PRO A 1 131 ? -4.93 -13.953 -5.773 1 98.62 131 PRO A CA 1
ATOM 948 C C . PRO A 1 131 ? -6.207 -13.117 -5.848 1 98.62 131 PRO A C 1
ATOM 950 O O . PRO A 1 131 ? -6.199 -11.938 -5.5 1 98.62 131 PRO A O 1
ATOM 953 N N . ASP A 1 132 ? -7.293 -13.727 -6.238 1 98 132 ASP A N 1
ATOM 954 C CA . ASP A 1 132 ? -8.562 -13.008 -6.316 1 98 132 ASP A CA 1
ATOM 955 C C . ASP A 1 132 ? -9.023 -12.547 -4.934 1 98 132 ASP A C 1
ATOM 957 O O . ASP A 1 132 ? -9.633 -11.484 -4.797 1 98 132 ASP A O 1
ATOM 961 N N . PHE A 1 133 ? -8.711 -13.32 -3.99 1 98.5 133 PHE A N 1
ATOM 962 C CA . PHE A 1 133 ? -9.117 -12.977 -2.633 1 98.5 133 PHE A CA 1
ATOM 963 C C . PHE A 1 133 ? -8.305 -11.797 -2.105 1 98.5 133 PHE A C 1
ATOM 965 O O . PHE A 1 133 ? -8.828 -10.945 -1.383 1 98.5 133 PHE A O 1
ATOM 972 N N . CYS A 1 134 ? -7.07 -11.727 -2.434 1 98.75 134 CYS A N 1
ATOM 973 C CA . CYS A 1 134 ? -6.277 -10.555 -2.072 1 98.75 134 CYS A CA 1
ATOM 974 C C . CYS A 1 134 ? -6.766 -9.32 -2.811 1 98.75 134 CYS A C 1
ATOM 976 O O . CYS A 1 134 ? -6.828 -8.227 -2.234 1 98.75 134 CYS A O 1
ATOM 978 N N . GLU A 1 135 ? -7.121 -9.477 -4.027 1 98.25 135 GLU A N 1
ATOM 979 C CA . GLU A 1 135 ? -7.691 -8.367 -4.773 1 98.25 135 GLU A CA 1
ATOM 980 C C . GLU A 1 135 ? -8.953 -7.832 -4.094 1 98.25 135 GLU A C 1
ATOM 982 O O . GLU A 1 135 ? -9.125 -6.621 -3.949 1 98.25 135 GLU A O 1
ATOM 987 N N . LEU A 1 136 ? -9.734 -8.734 -3.719 1 98.06 136 LEU A N 1
ATOM 988 C CA . LEU A 1 136 ? -10.977 -8.367 -3.037 1 98.06 136 LEU A CA 1
ATOM 989 C C . LEU A 1 136 ? -10.68 -7.664 -1.716 1 98.06 136 LEU A C 1
ATOM 991 O O . LEU A 1 136 ? -11.328 -6.676 -1.375 1 98.06 136 LEU A O 1
ATOM 995 N N . ALA A 1 137 ? -9.742 -8.164 -0.981 1 98.38 137 ALA A N 1
ATOM 996 C CA . ALA A 1 137 ? -9.352 -7.551 0.286 1 98.38 137 ALA A CA 1
ATOM 997 C C . ALA A 1 137 ? -8.906 -6.105 0.08 1 98.38 137 ALA A C 1
ATOM 999 O O . ALA A 1 137 ? -9.281 -5.219 0.852 1 98.38 137 ALA A O 1
ATOM 1000 N N . MET A 1 138 ? -8.164 -5.855 -0.958 1 98.56 138 MET A N 1
ATOM 1001 C CA . MET A 1 138 ? -7.707 -4.5 -1.257 1 98.56 138 MET A CA 1
ATOM 1002 C C . MET A 1 138 ? -8.875 -3.604 -1.651 1 98.56 138 MET A C 1
ATOM 1004 O O . MET A 1 138 ? -8.945 -2.445 -1.234 1 98.56 138 MET A O 1
ATOM 1008 N N . MET A 1 139 ? -9.766 -4.145 -2.416 1 97.25 139 MET A N 1
ATOM 1009 C CA . MET A 1 139 ? -10.938 -3.385 -2.848 1 97.25 139 MET A CA 1
ATOM 1010 C C . MET A 1 139 ? -11.82 -3.021 -1.659 1 97.25 139 MET A C 1
ATOM 1012 O O . MET A 1 139 ? -12.352 -1.913 -1.591 1 97.25 139 MET A O 1
ATOM 1016 N N . GLU A 1 140 ? -11.961 -3.869 -0.762 1 97.19 140 GLU A N 1
ATOM 1017 C CA . GLU A 1 140 ? -12.852 -3.707 0.382 1 97.19 140 GLU A CA 1
ATOM 1018 C C . GLU A 1 140 ? -12.258 -2.746 1.41 1 97.19 140 GLU A C 1
ATOM 1020 O O . GLU A 1 140 ? -12.961 -2.293 2.318 1 97.19 140 GLU A O 1
ATOM 1025 N N . SER A 1 141 ? -11.008 -2.395 1.229 1 96.56 141 SER A N 1
ATOM 1026 C CA . SER A 1 141 ? -10.344 -1.521 2.193 1 96.56 141 SER A CA 1
ATOM 1027 C C . SER A 1 141 ? -10.898 -0.102 2.123 1 96.56 141 SER A C 1
ATOM 1029 O O . SER A 1 141 ? -10.688 0.7 3.033 1 96.56 141 SER A O 1
ATOM 1031 N N . ASP A 1 142 ? -11.547 0.342 1.083 1 92.69 142 ASP A N 1
ATOM 1032 C CA . ASP A 1 142 ? -12.125 1.669 0.898 1 92.69 142 ASP A CA 1
ATOM 1033 C C . ASP A 1 142 ? -11.039 2.746 0.897 1 92.69 142 ASP A C 1
ATOM 1035 O O . ASP A 1 142 ? -11.227 3.824 1.463 1 92.69 142 ASP A O 1
ATOM 1039 N N . THR A 1 143 ? -9.766 2.559 0.42 1 94 143 THR A N 1
ATOM 1040 C CA . THR A 1 143 ? -8.68 3.531 0.389 1 94 143 THR A CA 1
ATOM 1041 C C . THR A 1 143 ? -8.375 3.961 -1.045 1 94 143 THR A C 1
ATOM 1043 O O . THR A 1 143 ? -7.676 4.949 -1.269 1 94 143 THR A O 1
ATOM 1046 N N . ASP A 1 144 ? -8.969 3.498 -1.991 1 92.19 144 ASP A N 1
ATOM 1047 C CA . ASP A 1 144 ? -8.695 3.707 -3.41 1 92.19 144 ASP A CA 1
ATOM 1048 C C . ASP A 1 144 ? -7.273 3.299 -3.766 1 92.19 144 ASP A C 1
ATOM 1050 O O . ASP A 1 144 ? -6.801 3.572 -4.871 1 92.19 144 ASP A O 1
ATOM 1054 N N . LYS A 1 145 ? -6.555 2.691 -2.889 1 95.62 145 LYS A N 1
ATOM 1055 C CA . LYS A 1 145 ? -5.195 2.203 -3.094 1 95.62 145 LYS A CA 1
ATOM 1056 C C . LYS A 1 145 ? -5.18 0.693 -3.309 1 95.62 145 LYS A C 1
ATOM 1058 O O . LYS A 1 145 ? -5.949 -0.037 -2.682 1 95.62 145 LYS A O 1
ATOM 1063 N N . ASP A 1 146 ? -4.293 0.345 -4.301 1 96.31 146 ASP A N 1
ATOM 1064 C CA . ASP A 1 146 ? -4.098 -1.084 -4.523 1 96.31 146 ASP A CA 1
ATOM 1065 C C . ASP A 1 146 ? -2.639 -1.395 -4.855 1 96.31 146 ASP A C 1
ATOM 1067 O O . ASP A 1 146 ? -2.291 -1.594 -6.02 1 96.31 146 ASP A O 1
ATOM 1071 N N . PRO A 1 147 ? -1.868 -1.572 -3.811 1 98.19 147 PRO A N 1
ATOM 1072 C CA . PRO A 1 147 ? -0.454 -1.841 -4.078 1 98.19 147 PRO A CA 1
ATOM 1073 C C . PRO A 1 147 ? -0.196 -3.285 -4.5 1 98.19 147 PRO A C 1
ATOM 1075 O O . PRO A 1 147 ? 0.942 -3.65 -4.805 1 98.19 147 PRO A O 1
ATOM 1078 N N . MET A 1 148 ? -1.207 -4.145 -4.637 1 98.56 148 MET A N 1
ATOM 1079 C CA . MET A 1 148 ? -0.962 -5.574 -4.816 1 98.56 148 MET A CA 1
ATOM 1080 C C . MET A 1 148 ? -1.412 -6.035 -6.199 1 98.56 148 MET A C 1
ATOM 1082 O O . MET A 1 148 ? -1.223 -7.195 -6.562 1 98.56 148 MET A O 1
ATOM 1086 N N . SER A 1 149 ? -1.894 -5.113 -7.059 1 97.75 149 SER A N 1
ATOM 1087 C CA . SER A 1 149 ? -2.504 -5.488 -8.328 1 97.75 149 SER A CA 1
ATOM 1088 C C . SER A 1 149 ? -1.521 -6.246 -9.219 1 97.75 149 SER A C 1
ATOM 1090 O O . SER A 1 149 ? -1.877 -7.25 -9.828 1 97.75 149 SER A O 1
ATOM 1092 N N . ASP A 1 150 ? -0.279 -5.773 -9.273 1 97.25 150 ASP A N 1
ATOM 1093 C CA . ASP A 1 150 ? 0.71 -6.406 -10.133 1 97.25 150 ASP A CA 1
ATOM 1094 C C . ASP A 1 150 ? 1.027 -7.824 -9.664 1 97.25 150 ASP A C 1
ATOM 1096 O O . ASP A 1 150 ? 1.074 -8.758 -10.461 1 97.25 150 ASP A O 1
ATOM 1100 N N . GLU A 1 151 ? 1.28 -7.984 -8.367 1 98.5 151 GLU A N 1
ATOM 1101 C CA . GLU A 1 151 ? 1.572 -9.297 -7.805 1 98.5 151 GLU A CA 1
ATOM 1102 C C . GLU A 1 151 ? 0.397 -10.25 -7.992 1 98.5 151 GLU A C 1
ATOM 1104 O O . GLU A 1 151 ? 0.589 -11.422 -8.336 1 98.5 151 GLU A O 1
ATOM 1109 N N . ASN A 1 152 ? -0.784 -9.742 -7.754 1 98.62 152 ASN A N 1
ATOM 1110 C CA . ASN A 1 152 ? -1.976 -10.57 -7.918 1 98.62 152 ASN A CA 1
ATOM 1111 C C . ASN A 1 152 ? -2.121 -11.062 -9.359 1 98.62 152 ASN A C 1
ATOM 1113 O O . ASN A 1 152 ? -2.377 -12.242 -9.586 1 98.62 152 ASN A O 1
ATOM 1117 N N . SER A 1 153 ? -1.948 -10.172 -10.266 1 97.44 153 SER A N 1
ATOM 1118 C CA . SER A 1 153 ? -2.064 -10.539 -11.68 1 97.44 153 SER A CA 1
ATOM 1119 C C . SER A 1 153 ? -1.009 -11.562 -12.078 1 97.44 153 SER A C 1
ATOM 1121 O O . SER A 1 153 ? -1.312 -12.539 -12.766 1 97.44 153 SER A O 1
ATOM 1123 N N . ALA A 1 154 ? 0.175 -11.336 -11.641 1 97.44 154 ALA A N 1
ATOM 1124 C CA . ALA A 1 154 ? 1.265 -12.25 -11.969 1 97.44 154 ALA A CA 1
ATOM 1125 C C . ALA A 1 154 ? 1.007 -13.641 -11.391 1 97.44 154 ALA A C 1
ATOM 1127 O O . ALA A 1 154 ? 1.188 -14.648 -12.078 1 97.44 154 ALA A O 1
ATOM 1128 N N . ASN A 1 155 ? 0.615 -13.688 -10.18 1 98.75 155 ASN A N 1
ATOM 1129 C CA . ASN A 1 155 ? 0.383 -14.977 -9.523 1 98.75 155 ASN A CA 1
ATOM 1130 C C . ASN A 1 155 ? -0.829 -15.688 -10.117 1 98.75 155 ASN A C 1
ATOM 1132 O O . ASN A 1 155 ? -0.854 -16.922 -10.188 1 98.75 155 ASN A O 1
ATOM 1136 N N . TYR A 1 156 ? -1.848 -14.953 -10.477 1 97.94 156 TYR A N 1
ATOM 1137 C CA . TYR A 1 156 ? -2.996 -15.539 -11.156 1 97.94 156 TYR A CA 1
ATOM 1138 C C . TYR A 1 156 ? -2.572 -16.234 -12.445 1 97.94 156 TYR A C 1
ATOM 1140 O O . TYR A 1 156 ? -2.93 -17.391 -12.688 1 97.94 156 TYR A O 1
ATOM 1148 N N . LEU A 1 157 ? -1.754 -15.539 -13.219 1 97.38 157 LEU A N 1
ATOM 1149 C CA . LEU A 1 157 ? -1.363 -16.047 -14.523 1 97.38 157 LEU A CA 1
ATOM 1150 C C . LEU A 1 157 ? -0.458 -17.266 -14.391 1 97.38 157 LEU A C 1
ATOM 1152 O O . LEU A 1 157 ? -0.687 -18.297 -15.031 1 97.38 157 LEU A O 1
ATOM 1156 N N . VAL A 1 158 ? 0.536 -17.172 -13.539 1 98.5 158 VAL A N 1
ATOM 1157 C CA . VAL A 1 158 ? 1.519 -18.25 -13.445 1 98.5 158 VAL A CA 1
ATOM 1158 C C . VAL A 1 158 ? 0.885 -19.469 -12.797 1 98.5 158 VAL A C 1
ATOM 1160 O O . VAL A 1 158 ? 1.102 -20.594 -13.242 1 98.5 158 VAL A O 1
ATOM 1163 N N . SER A 1 159 ? 0.126 -19.297 -11.766 1 98.56 159 SER A N 1
ATOM 1164 C CA . SER A 1 159 ? -0.525 -20.438 -11.117 1 98.56 159 SER A CA 1
ATOM 1165 C C . SER A 1 159 ? -1.586 -21.062 -12.016 1 98.56 159 SER A C 1
ATOM 1167 O O . SER A 1 159 ? -1.755 -22.281 -12.039 1 98.56 159 SER A O 1
ATOM 1169 N N . GLY A 1 160 ? -2.314 -20.203 -12.719 1 97.94 160 GLY A N 1
ATOM 1170 C CA . GLY A 1 160 ? -3.234 -20.734 -13.719 1 97.94 160 GLY A CA 1
ATOM 1171 C C . GLY A 1 160 ? -2.551 -21.594 -14.766 1 97.94 160 GLY A C 1
ATOM 1172 O O . GLY A 1 160 ? -3.076 -22.641 -15.156 1 97.94 160 GLY A O 1
ATOM 1173 N N . MET A 1 161 ? -1.473 -21.172 -15.227 1 98.38 161 MET A N 1
ATOM 1174 C CA . MET A 1 161 ? -0.704 -21.953 -16.188 1 98.38 161 MET A CA 1
ATOM 1175 C C . MET A 1 161 ? -0.291 -23.297 -15.602 1 98.38 161 MET A C 1
ATOM 1177 O O . MET A 1 161 ? -0.438 -24.328 -16.25 1 98.38 161 MET A O 1
ATOM 1181 N N . ALA A 1 162 ? 0.216 -23.266 -14.375 1 98.62 162 ALA A N 1
ATOM 1182 C CA . ALA A 1 162 ? 0.594 -24.5 -13.703 1 98.62 162 ALA A CA 1
ATOM 1183 C C . ALA A 1 162 ? -0.595 -25.453 -13.594 1 98.62 162 ALA A C 1
ATOM 1185 O O . ALA A 1 162 ? -0.479 -26.641 -13.914 1 98.62 162 ALA A O 1
ATOM 1186 N N . TYR A 1 163 ? -1.742 -24.938 -13.188 1 98.69 163 TYR A N 1
ATOM 1187 C CA . TYR A 1 163 ? -2.971 -25.719 -13.094 1 98.69 163 TYR A CA 1
ATOM 1188 C C . TYR A 1 163 ? -3.33 -26.344 -14.438 1 98.69 163 TYR A C 1
ATOM 1190 O O . TYR A 1 163 ? -3.592 -27.547 -14.523 1 98.69 163 TYR A O 1
ATOM 1198 N N . ASN A 1 164 ? -3.305 -25.562 -15.484 1 98.19 164 ASN A N 1
ATOM 1199 C CA . ASN A 1 164 ? -3.773 -26 -16.797 1 98.19 164 ASN A CA 1
ATOM 1200 C C . ASN A 1 164 ? -2.857 -27.078 -17.375 1 98.19 164 ASN A C 1
ATOM 1202 O O . ASN A 1 164 ? -3.326 -28.016 -18.031 1 98.19 164 ASN A O 1
ATOM 1206 N N . ILE A 1 165 ? -1.604 -26.953 -17.141 1 98.31 165 ILE A N 1
ATOM 1207 C CA . ILE A 1 165 ? -0.688 -27.984 -17.625 1 98.31 165 ILE A CA 1
ATOM 1208 C C . ILE A 1 165 ? -0.942 -29.297 -16.875 1 98.31 165 ILE A C 1
ATOM 1210 O O . ILE A 1 165 ? -1.054 -30.359 -17.484 1 98.31 165 ILE A O 1
ATOM 1214 N N . ALA A 1 166 ? -1.052 -29.188 -15.562 1 98.06 166 ALA A N 1
ATOM 1215 C CA . ALA A 1 166 ? -1.295 -30.391 -14.758 1 98.06 166 ALA A CA 1
ATOM 1216 C C . ALA A 1 166 ? -2.627 -31.031 -15.117 1 98.06 166 ALA A C 1
ATOM 1218 O O . ALA A 1 166 ? -2.729 -32.25 -15.18 1 98.06 166 ALA A O 1
ATOM 1219 N N . GLU A 1 167 ? -3.58 -30.219 -15.328 1 96.94 167 GLU A N 1
ATOM 1220 C CA . GLU A 1 167 ? -4.91 -30.703 -15.68 1 96.94 167 GLU A CA 1
ATOM 1221 C C . GLU A 1 167 ? -4.887 -31.453 -17.016 1 96.94 167 GLU A C 1
ATOM 1223 O O . GLU A 1 167 ? -5.543 -32.469 -17.156 1 96.94 167 GLU A O 1
ATOM 1228 N N . LEU A 1 168 ? -4.203 -30.891 -17.953 1 95.56 168 LEU A N 1
ATOM 1229 C CA . LEU A 1 168 ? -4.062 -31.531 -19.25 1 95.56 168 LEU A CA 1
ATOM 1230 C C . LEU A 1 168 ? -3.463 -32.938 -19.109 1 95.56 168 LEU A C 1
ATOM 1232 O O . LEU A 1 168 ? -3.941 -33.875 -19.734 1 95.56 168 LEU A O 1
ATOM 1236 N N . ILE A 1 169 ? -2.469 -33.031 -18.297 1 96.81 169 ILE A N 1
ATOM 1237 C CA . ILE A 1 169 ? -1.789 -34.312 -18.078 1 96.81 169 ILE A CA 1
ATOM 1238 C C . ILE A 1 169 ? -2.73 -35.281 -17.391 1 96.81 169 ILE A C 1
ATOM 1240 O O . ILE A 1 169 ? -2.824 -36.438 -17.781 1 96.81 169 ILE A O 1
ATOM 1244 N N . ALA A 1 170 ? -3.375 -34.844 -16.406 1 96.25 170 ALA A N 1
ATOM 1245 C CA . ALA A 1 170 ? -4.297 -35.656 -15.641 1 96.25 170 ALA A CA 1
ATOM 1246 C C . ALA A 1 170 ? -5.395 -36.219 -16.547 1 96.25 170 ALA A C 1
ATOM 1248 O O . ALA A 1 170 ? -5.766 -37.406 -16.422 1 96.25 170 ALA A O 1
ATOM 1249 N N . ARG A 1 171 ? -5.891 -35.469 -17.422 1 94.25 171 ARG A N 1
ATOM 1250 C CA . ARG A 1 171 ? -6.961 -35.875 -18.328 1 94.25 171 ARG A CA 1
ATOM 1251 C C . ARG A 1 171 ? -6.461 -36.906 -19.328 1 94.25 171 ARG A C 1
ATOM 1253 O O . ARG A 1 171 ? -7.195 -37.844 -19.688 1 94.25 171 ARG A O 1
ATOM 1260 N N . HIS A 1 172 ? -5.281 -36.812 -19.766 1 90.06 172 HIS A N 1
ATOM 1261 C CA . HIS A 1 172 ? -4.711 -37.75 -20.719 1 90.06 172 HIS A CA 1
ATOM 1262 C C . HIS A 1 172 ? -4.422 -39.094 -20.062 1 90.06 172 HIS A C 1
ATOM 1264 O O . HIS A 1 172 ? -4.555 -40.125 -20.703 1 90.06 172 HIS A O 1
ATOM 1270 N N . ALA A 1 173 ? -3.971 -39.031 -18.859 1 85.38 173 ALA A N 1
ATOM 1271 C CA . ALA A 1 173 ? -3.707 -40.281 -18.141 1 85.38 173 ALA A CA 1
ATOM 1272 C C . ALA A 1 173 ? -5.004 -41.031 -17.844 1 85.38 173 ALA A C 1
ATOM 1274 O O . ALA A 1 173 ? -5 -42.25 -17.703 1 85.38 173 ALA A O 1
ATOM 1275 N N . ALA A 1 174 ? -6.023 -40.344 -17.672 1 77.69 174 ALA A N 1
ATOM 1276 C CA . ALA A 1 174 ? -7.32 -40.938 -17.391 1 77.69 174 ALA A CA 1
ATOM 1277 C C . ALA A 1 174 ? -7.914 -41.562 -18.656 1 77.69 174 ALA A C 1
ATOM 1279 O O . ALA A 1 174 ? -8.797 -42.438 -18.594 1 77.69 174 ALA A O 1
ATOM 1280 N N . LYS A 1 175 ? -7.48 -41.25 -19.781 1 70.06 175 LYS A N 1
ATOM 1281 C CA . LYS A 1 175 ? -7.949 -41.875 -21.016 1 70.06 175 LYS A CA 1
ATOM 1282 C C . LYS A 1 175 ? -7.078 -43.062 -21.391 1 70.06 175 LYS A C 1
ATOM 1284 O O . LYS A 1 175 ? -7.59 -44.125 -21.781 1 70.06 175 LYS A O 1
ATOM 1289 N N . MET B 1 1 ? 63.031 -2.012 -3.674 1 26.61 1 MET B N 1
ATOM 1290 C CA . MET B 1 1 ? 62.25 -3.109 -4.246 1 26.61 1 MET B CA 1
ATOM 1291 C C . MET B 1 1 ? 60.844 -2.643 -4.629 1 26.61 1 MET B C 1
ATOM 1293 O O . MET B 1 1 ? 60.125 -2.125 -3.791 1 26.61 1 MET B O 1
ATOM 1297 N N . ALA B 1 2 ? 60.719 -2.16 -5.934 1 40.66 2 ALA B N 1
ATOM 1298 C CA . ALA B 1 2 ? 59.531 -1.638 -6.613 1 40.66 2 ALA B CA 1
ATOM 1299 C C . ALA B 1 2 ? 58.375 -2.617 -6.512 1 40.66 2 ALA B C 1
ATOM 1301 O O . ALA B 1 2 ? 58.5 -3.797 -6.844 1 40.66 2 ALA B O 1
ATOM 1302 N N . ALA B 1 3 ? 57.469 -2.412 -5.5 1 42.41 3 ALA B N 1
ATOM 1303 C CA . ALA B 1 3 ? 56.281 -3.221 -5.242 1 42.41 3 ALA B CA 1
ATOM 1304 C C . ALA B 1 3 ? 55.469 -3.434 -6.52 1 42.41 3 ALA B C 1
ATOM 1306 O O . ALA B 1 3 ? 55.062 -2.469 -7.168 1 42.41 3 ALA B O 1
ATOM 1307 N N . ALA B 1 4 ? 55.844 -4.512 -7.258 1 43.03 4 ALA B N 1
ATOM 1308 C CA . ALA B 1 4 ? 55.094 -4.91 -8.438 1 43.03 4 ALA B CA 1
ATOM 1309 C C . ALA B 1 4 ? 53.594 -5.051 -8.109 1 43.03 4 ALA B C 1
ATOM 1311 O O . ALA B 1 4 ? 53.25 -5.789 -7.191 1 43.03 4 ALA B O 1
ATOM 1312 N N . ILE B 1 5 ? 52.875 -3.977 -8.18 1 48.03 5 ILE B N 1
ATOM 1313 C CA . ILE B 1 5 ? 51.438 -3.979 -8.055 1 48.03 5 ILE B CA 1
ATOM 1314 C C . ILE B 1 5 ? 50.844 -4.984 -9.031 1 48.03 5 ILE B C 1
ATOM 1316 O O . ILE B 1 5 ? 50.969 -4.844 -10.25 1 48.03 5 ILE B O 1
ATOM 1320 N N . PRO B 1 6 ? 50.656 -6.227 -8.609 1 47.25 6 PRO B N 1
ATOM 1321 C CA . PRO B 1 6 ? 50 -7.137 -9.531 1 47.25 6 PRO B CA 1
ATOM 1322 C C . PRO B 1 6 ? 48.688 -6.566 -10.078 1 47.25 6 PRO B C 1
ATOM 1324 O O . PRO B 1 6 ? 47.906 -5.969 -9.328 1 47.25 6 PRO B O 1
ATOM 1327 N N . ILE B 1 7 ? 48.688 -6.141 -11.359 1 44.03 7 ILE B N 1
ATOM 1328 C CA . ILE B 1 7 ? 47.5 -5.828 -12.109 1 44.03 7 ILE B CA 1
ATOM 1329 C C . ILE B 1 7 ? 46.562 -7.031 -12.094 1 44.03 7 ILE B C 1
ATOM 1331 O O . ILE B 1 7 ? 46.875 -8.086 -12.648 1 44.03 7 ILE B O 1
ATOM 1335 N N . LEU B 1 8 ? 45.875 -7.312 -10.992 1 41.38 8 LEU B N 1
ATOM 1336 C CA . LEU B 1 8 ? 44.781 -8.281 -11.023 1 41.38 8 LEU B CA 1
ATOM 1337 C C . LEU B 1 8 ? 43.906 -8.047 -12.242 1 41.38 8 LEU B C 1
ATOM 1339 O O . LEU B 1 8 ? 43.25 -7.012 -12.344 1 41.38 8 LEU B O 1
ATOM 1343 N N . LEU B 1 9 ? 44.25 -8.688 -13.375 1 37.97 9 LEU B N 1
ATOM 1344 C CA . LEU B 1 9 ? 43.375 -8.805 -14.523 1 37.97 9 LEU B CA 1
ATOM 1345 C C . LEU B 1 9 ? 42 -9.359 -14.102 1 37.97 9 LEU B C 1
ATOM 1347 O O . LEU B 1 9 ? 41.906 -10.516 -13.688 1 37.97 9 LEU B O 1
ATOM 1351 N N . LEU B 1 10 ? 41.094 -8.547 -13.672 1 41.06 10 LEU B N 1
ATOM 1352 C CA . LEU B 1 10 ? 39.688 -8.898 -13.539 1 41.06 10 LEU B CA 1
ATOM 1353 C C . LEU B 1 10 ? 39.156 -9.492 -14.836 1 41.06 10 LEU B C 1
ATOM 1355 O O . LEU B 1 10 ? 39 -8.789 -15.836 1 41.06 10 LEU B O 1
ATOM 1359 N N . THR B 1 11 ? 39.531 -10.727 -15.125 1 38.62 11 THR B N 1
ATOM 1360 C CA . THR B 1 11 ? 38.844 -11.422 -16.219 1 38.62 11 THR B CA 1
ATOM 1361 C C . THR B 1 11 ? 37.344 -11.305 -16.062 1 38.62 11 THR B C 1
ATOM 1363 O O . THR B 1 11 ? 36.781 -11.711 -15.031 1 38.62 11 THR B O 1
ATOM 1366 N N . PHE B 1 12 ? 36.75 -10.266 -16.641 1 38.44 12 PHE B N 1
ATOM 1367 C CA . PHE B 1 12 ? 35.312 -10.203 -16.875 1 38.44 12 PHE B CA 1
ATOM 1368 C C . PHE B 1 12 ? 34.812 -11.492 -17.531 1 38.44 12 PHE B C 1
ATOM 1370 O O . PHE B 1 12 ? 35.156 -11.773 -18.688 1 38.44 12 PHE B O 1
ATOM 1377 N N . LEU B 1 13 ? 34.719 -12.555 -16.797 1 36.81 13 LEU B N 1
ATOM 1378 C CA . LEU B 1 13 ? 33.969 -13.688 -17.312 1 36.81 13 LEU B CA 1
ATOM 1379 C C . LEU B 1 13 ? 32.656 -13.234 -17.984 1 36.81 13 LEU B C 1
ATOM 1381 O O . LEU B 1 13 ? 31.75 -12.766 -17.312 1 36.81 13 LEU B O 1
ATOM 1385 N N . LEU B 1 14 ? 32.719 -12.742 -19.234 1 39 14 LEU B N 1
ATOM 1386 C CA . LEU B 1 14 ? 31.547 -12.656 -20.078 1 39 14 LEU B CA 1
ATOM 1387 C C . LEU B 1 14 ? 30.734 -13.953 -20.031 1 39 14 LEU B C 1
ATOM 1389 O O . LEU B 1 14 ? 31.203 -14.984 -20.516 1 39 14 LEU B O 1
ATOM 1393 N N . ALA B 1 15 ? 29.969 -14.188 -18.953 1 42.62 15 ALA B N 1
ATOM 1394 C CA . ALA B 1 15 ? 28.938 -15.211 -19.125 1 42.62 15 ALA B CA 1
ATOM 1395 C C . ALA B 1 15 ? 28.359 -15.172 -20.547 1 42.62 15 ALA B C 1
ATOM 1397 O O . ALA B 1 15 ? 27.797 -14.156 -20.969 1 42.62 15 ALA B O 1
ATOM 1398 N N . ALA B 1 16 ? 28.844 -15.891 -21.516 1 42.91 16 ALA B N 1
ATOM 1399 C CA . ALA B 1 16 ? 28.219 -16.219 -22.797 1 42.91 16 ALA B CA 1
ATOM 1400 C C . ALA B 1 16 ? 26.703 -16.328 -22.625 1 42.91 16 ALA B C 1
ATOM 1402 O O . ALA B 1 16 ? 26.203 -17.219 -21.922 1 42.91 16 ALA B O 1
ATOM 1403 N N . ALA B 1 17 ? 26 -15.266 -22.656 1 45.19 17 ALA B N 1
ATOM 1404 C CA . ALA B 1 17 ? 24.594 -15.445 -22.984 1 45.19 17 ALA B CA 1
ATOM 1405 C C . ALA B 1 17 ? 24.406 -16.5 -24.062 1 45.19 17 ALA B C 1
ATOM 1407 O O . ALA B 1 17 ? 24.828 -16.297 -25.203 1 45.19 17 ALA B O 1
ATOM 1408 N N . THR B 1 18 ? 24.625 -17.797 -23.922 1 47.03 18 THR B N 1
ATOM 1409 C CA . THR B 1 18 ? 24.234 -18.75 -24.938 1 47.03 18 THR B CA 1
ATOM 1410 C C . THR B 1 18 ? 23.047 -18.234 -25.75 1 47.03 18 THR B C 1
ATOM 1412 O O . THR B 1 18 ? 22.188 -17.531 -25.219 1 47.03 18 THR B O 1
ATOM 1415 N N . PRO B 1 19 ? 23.078 -18.062 -27.062 1 50.03 19 PRO B N 1
ATOM 1416 C CA . PRO B 1 19 ? 21.938 -17.688 -27.906 1 50.03 19 PRO B CA 1
ATOM 1417 C C . PRO B 1 19 ? 20.625 -18.25 -27.406 1 50.03 19 PRO B C 1
ATOM 1419 O O . PRO B 1 19 ? 20.578 -19.406 -26.953 1 50.03 19 PRO B O 1
ATOM 1422 N N . SER B 1 20 ? 19.75 -17.562 -26.766 1 53.47 20 SER B N 1
ATOM 1423 C CA . SER B 1 20 ? 18.438 -17.922 -26.234 1 53.47 20 SER B CA 1
ATOM 1424 C C . SER B 1 20 ? 17.734 -18.922 -27.156 1 53.47 20 SER B C 1
ATOM 1426 O O . SER B 1 20 ? 17.297 -18.562 -28.25 1 53.47 20 SER B O 1
ATOM 1428 N N . ALA B 1 21 ? 18.25 -20.156 -27.453 1 62.53 21 ALA B N 1
ATOM 1429 C CA . ALA B 1 21 ? 17.531 -21.156 -28.234 1 62.53 21 ALA B CA 1
ATOM 1430 C C . ALA B 1 21 ? 16.016 -20.984 -28.078 1 62.53 21 ALA B C 1
ATOM 1432 O O . ALA B 1 21 ? 15.547 -20.578 -27 1 62.53 21 ALA B O 1
ATOM 1433 N N . GLY B 1 22 ? 15.367 -20.672 -29.25 1 75.31 22 GLY B N 1
ATOM 1434 C CA . GLY B 1 22 ? 13.922 -20.594 -29.266 1 75.31 22 GLY B CA 1
ATOM 1435 C C . GLY B 1 22 ? 13.258 -21.625 -28.375 1 75.31 22 GLY B C 1
ATOM 1436 O O . GLY B 1 22 ? 13.938 -22.484 -27.812 1 75.31 22 GLY B O 1
ATOM 1437 N N . PRO B 1 23 ? 12.078 -21.422 -28.031 1 85.88 23 PRO B N 1
ATOM 1438 C CA . PRO B 1 23 ? 11.359 -22.391 -27.203 1 85.88 23 PRO B CA 1
ATOM 1439 C C . PRO B 1 23 ? 11.508 -23.828 -27.703 1 85.88 23 PRO B C 1
ATOM 1441 O O . PRO B 1 23 ? 11.523 -24.062 -28.906 1 85.88 23 PRO B O 1
ATOM 1444 N N . SER B 1 24 ? 11.797 -24.688 -26.812 1 91.69 24 SER B N 1
ATOM 1445 C CA . SER B 1 24 ? 11.883 -26.109 -27.156 1 91.69 24 SER B CA 1
ATOM 1446 C C . SER B 1 24 ? 10.578 -26.609 -27.766 1 91.69 24 SER B C 1
ATOM 1448 O O . SER B 1 24 ? 9.531 -25.969 -27.625 1 91.69 24 SER B O 1
ATOM 1450 N N . TYR B 1 25 ? 10.664 -27.703 -28.422 1 95.69 25 TYR B N 1
ATOM 1451 C CA . TYR B 1 25 ? 9.492 -28.344 -29.016 1 95.69 25 TYR B CA 1
ATOM 1452 C C . TYR B 1 25 ? 8.469 -28.719 -27.938 1 95.69 25 TYR B C 1
ATOM 1454 O O . TYR B 1 25 ? 7.266 -28.547 -28.125 1 95.69 25 TYR B O 1
ATOM 1462 N N . VAL B 1 26 ? 8.984 -29.188 -26.797 1 97.25 26 VAL B N 1
ATOM 1463 C CA . VAL B 1 26 ? 8.109 -29.609 -25.703 1 97.25 26 VAL B CA 1
ATOM 1464 C C . VAL B 1 26 ? 7.328 -28.406 -25.172 1 97.25 26 VAL B C 1
ATOM 1466 O O . VAL B 1 26 ? 6.133 -28.5 -24.891 1 97.25 26 VAL B O 1
ATOM 1469 N N . ILE B 1 27 ? 7.91 -27.297 -25.078 1 98.56 27 ILE B N 1
ATOM 1470 C CA . ILE B 1 27 ? 7.242 -26.078 -24.594 1 98.56 27 ILE B CA 1
ATOM 1471 C C . ILE B 1 27 ? 6.199 -25.641 -25.625 1 98.56 27 ILE B C 1
ATOM 1473 O O . ILE B 1 27 ? 5.051 -25.375 -25.266 1 98.56 27 ILE B O 1
ATOM 1477 N N . LYS B 1 28 ? 6.543 -25.531 -26.906 1 97.88 28 LYS B N 1
ATOM 1478 C CA . LYS B 1 28 ? 5.625 -25.094 -27.953 1 97.88 28 LYS B CA 1
ATOM 1479 C C . LYS B 1 28 ? 4.379 -25.969 -27.984 1 97.88 28 LYS B C 1
ATOM 1481 O O . LYS B 1 28 ? 3.256 -25.469 -28.031 1 97.88 28 LYS B O 1
ATOM 1486 N N . THR B 1 29 ? 4.578 -27.266 -27.938 1 97.56 29 THR B N 1
ATOM 1487 C CA . THR B 1 29 ? 3.469 -28.203 -28.078 1 97.56 29 THR B CA 1
ATOM 1488 C C . THR B 1 29 ? 2.592 -28.188 -26.828 1 97.56 29 THR B C 1
ATOM 1490 O O . THR B 1 29 ? 1.363 -28.219 -26.922 1 97.56 29 THR B O 1
ATOM 1493 N N . THR B 1 30 ? 3.252 -28.203 -25.703 1 97.56 30 THR B N 1
ATOM 1494 C CA . THR B 1 30 ? 2.486 -28.141 -24.453 1 97.56 30 THR B CA 1
ATOM 1495 C C . THR B 1 30 ? 1.68 -26.844 -24.391 1 97.56 30 THR B C 1
ATOM 1497 O O . THR B 1 30 ? 0.497 -26.859 -24.031 1 97.56 30 THR B O 1
ATOM 1500 N N . CYS B 1 31 ? 2.271 -25.719 -24.719 1 98.19 31 CYS B N 1
ATOM 1501 C CA . CYS B 1 31 ? 1.581 -24.438 -24.672 1 98.19 31 CYS B CA 1
ATOM 1502 C C . CYS B 1 31 ? 0.424 -24.391 -25.656 1 98.19 31 CYS B C 1
ATOM 1504 O O . CYS B 1 31 ? -0.642 -23.859 -25.359 1 98.19 31 CYS B O 1
ATOM 1506 N N . ALA B 1 32 ? 0.621 -24.906 -26.797 1 97.19 32 ALA B N 1
ATOM 1507 C CA . ALA B 1 32 ? -0.458 -24.984 -27.781 1 97.19 32 ALA B CA 1
ATOM 1508 C C . ALA B 1 32 ? -1.616 -25.828 -27.266 1 97.19 32 ALA B C 1
ATOM 1510 O O . ALA B 1 32 ? -2.781 -25.453 -27.391 1 97.19 32 ALA B O 1
ATOM 1511 N N . ALA B 1 33 ? -1.288 -27.016 -26.656 1 96.38 33 ALA B N 1
ATOM 1512 C CA . ALA B 1 33 ? -2.311 -27.922 -26.141 1 96.38 33 ALA B CA 1
ATOM 1513 C C . ALA B 1 33 ? -3.09 -27.266 -25 1 96.38 33 ALA B C 1
ATOM 1515 O O . ALA B 1 33 ? -4.32 -27.344 -24.953 1 96.38 33 ALA B O 1
ATOM 1516 N N . VAL B 1 34 ? -2.381 -26.625 -24.141 1 96.06 34 VAL B N 1
ATOM 1517 C CA . VAL B 1 34 ? -2.99 -25.984 -22.984 1 96.06 34 VAL B CA 1
ATOM 1518 C C . VAL B 1 34 ? -3.9 -24.844 -23.438 1 96.06 34 VAL B C 1
ATOM 1520 O O . VAL B 1 34 ? -5.031 -24.719 -22.969 1 96.06 34 VAL B O 1
ATOM 1523 N N . THR B 1 35 ? -3.412 -23.984 -24.297 1 94.94 35 THR B N 1
ATOM 1524 C CA . THR B 1 35 ? -4.18 -22.844 -24.797 1 94.94 35 THR B CA 1
ATOM 1525 C C . THR B 1 35 ? -5.457 -23.312 -25.484 1 94.94 35 THR B C 1
ATOM 1527 O O . THR B 1 35 ? -6.504 -22.672 -25.359 1 94.94 35 THR B O 1
ATOM 1530 N N . ASN B 1 36 ? -5.402 -24.391 -26.125 1 91.5 36 ASN B N 1
ATOM 1531 C CA . ASN B 1 36 ? -6.539 -24.906 -26.875 1 91.5 36 ASN B CA 1
ATOM 1532 C C . ASN B 1 36 ? -7.547 -25.609 -25.969 1 91.5 36 ASN B C 1
ATOM 1534 O O . ASN B 1 36 ? -8.742 -25.625 -26.25 1 91.5 36 ASN B O 1
ATOM 1538 N N . ALA B 1 37 ? -7.027 -26.141 -24.891 1 88.19 37 ALA B N 1
ATOM 1539 C CA . ALA B 1 37 ? -7.871 -27.031 -24.078 1 88.19 37 ALA B CA 1
ATOM 1540 C C . ALA B 1 37 ? -8.422 -26.297 -22.859 1 88.19 37 ALA B C 1
ATOM 1542 O O . ALA B 1 37 ? -9.352 -26.766 -22.203 1 88.19 37 ALA B O 1
ATOM 1543 N N . THR B 1 38 ? -7.824 -25.312 -22.562 1 81.94 38 THR B N 1
ATOM 1544 C CA . THR B 1 38 ? -8.203 -24.641 -21.312 1 81.94 38 THR B CA 1
ATOM 1545 C C . THR B 1 38 ? -8.375 -23.141 -21.531 1 81.94 38 THR B C 1
ATOM 1547 O O . THR B 1 38 ? -8.086 -22.625 -22.625 1 81.94 38 THR B O 1
ATOM 1550 N N . VAL B 1 39 ? -9.023 -22.578 -20.469 1 78.5 39 VAL B N 1
ATOM 1551 C CA . VAL B 1 39 ? -9.156 -21.125 -20.484 1 78.5 39 VAL B CA 1
ATOM 1552 C C . VAL B 1 39 ? -8.164 -20.5 -19.5 1 78.5 39 VAL B C 1
ATOM 1554 O O . VAL B 1 39 ? -7.766 -21.141 -18.531 1 78.5 39 VAL B O 1
ATOM 1557 N N . GLY B 1 40 ? -7.488 -19.453 -20.016 1 81.25 40 GLY B N 1
ATOM 1558 C CA . GLY B 1 40 ? -6.812 -18.641 -19.016 1 81.25 40 GLY B CA 1
ATOM 1559 C C . GLY B 1 40 ? -5.305 -18.625 -19.188 1 81.25 40 GLY B C 1
ATOM 1560 O O . GLY B 1 40 ? -4.598 -17.953 -18.422 1 81.25 40 GLY B O 1
ATOM 1561 N N . THR B 1 41 ? -4.812 -19.375 -20.203 1 92.06 41 THR B N 1
ATOM 1562 C CA . THR B 1 41 ? -3.375 -19.328 -20.438 1 92.06 41 THR B CA 1
ATOM 1563 C C . THR B 1 41 ? -3.078 -18.938 -21.891 1 92.06 41 THR B C 1
ATOM 1565 O O . THR B 1 41 ? -2.953 -19.797 -22.75 1 92.06 41 THR B O 1
ATOM 1568 N N . PRO B 1 42 ? -2.822 -17.719 -22.078 1 94.81 42 PRO B N 1
ATOM 1569 C CA . PRO B 1 42 ? -2.48 -17.344 -23.438 1 94.81 42 PRO B CA 1
ATOM 1570 C C . PRO B 1 42 ? -1.184 -17.984 -23.938 1 94.81 42 PRO B C 1
ATOM 1572 O O . PRO B 1 42 ? -0.219 -18.094 -23.172 1 94.81 42 PRO B O 1
ATOM 1575 N N . TYR B 1 43 ? -1.188 -18.359 -25.234 1 97.12 43 TYR B N 1
ATOM 1576 C CA . TYR B 1 43 ? -0.067 -19.078 -25.828 1 97.12 43 TYR B CA 1
ATOM 1577 C C . TYR B 1 43 ? 1.232 -18.297 -25.656 1 97.12 43 TYR B C 1
ATOM 1579 O O . TYR B 1 43 ? 2.246 -18.859 -25.234 1 97.12 43 TYR B O 1
ATOM 1587 N N . ARG B 1 44 ? 1.255 -17.016 -25.969 1 96.19 44 ARG B N 1
ATOM 1588 C CA . ARG B 1 44 ? 2.479 -16.219 -25.922 1 96.19 44 ARG B CA 1
ATOM 1589 C C . ARG B 1 44 ? 2.99 -16.078 -24.5 1 96.19 44 ARG B C 1
ATOM 1591 O O . ARG B 1 44 ? 4.203 -16.062 -24.266 1 96.19 44 ARG B O 1
ATOM 1598 N N . TYR B 1 45 ? 2.113 -15.914 -23.578 1 97.38 45 TYR B N 1
ATOM 1599 C CA . TYR B 1 45 ? 2.518 -15.859 -22.172 1 97.38 45 TYR B CA 1
ATOM 1600 C C . TYR B 1 45 ? 3.174 -17.156 -21.734 1 97.38 45 TYR B C 1
ATOM 1602 O O . TYR B 1 45 ? 4.23 -17.156 -21.109 1 97.38 45 TYR B O 1
ATOM 1610 N N . CYS B 1 46 ? 2.453 -18.25 -22.094 1 98 46 CYS B N 1
ATOM 1611 C CA . CYS B 1 46 ? 2.971 -19.578 -21.781 1 98 46 CYS B CA 1
ATOM 1612 C C . CYS B 1 46 ? 4.371 -19.766 -22.359 1 98 46 CYS B C 1
ATOM 1614 O O . CYS B 1 46 ? 5.297 -20.141 -21.641 1 98 46 CYS B O 1
ATOM 1616 N N . LEU B 1 47 ? 4.516 -19.453 -23.594 1 98.25 47 LEU B N 1
ATOM 1617 C CA . LEU B 1 47 ? 5.773 -19.625 -24.312 1 98.25 47 LEU B CA 1
ATOM 1618 C C . LEU B 1 47 ? 6.883 -18.797 -23.672 1 98.25 47 LEU B C 1
ATOM 1620 O O . LEU B 1 47 ? 7.965 -19.312 -23.391 1 98.25 47 LEU B O 1
ATOM 1624 N N . ARG B 1 48 ? 6.641 -17.562 -23.406 1 97.62 48 ARG B N 1
ATOM 1625 C CA . ARG B 1 48 ? 7.648 -16.656 -22.859 1 97.62 48 ARG B CA 1
ATOM 1626 C C . ARG B 1 48 ? 8.031 -17.062 -21.438 1 97.62 48 ARG B C 1
ATOM 1628 O O . ARG B 1 48 ? 9.211 -17.094 -21.094 1 97.62 48 ARG B O 1
ATOM 1635 N N . THR B 1 49 ? 7.062 -17.312 -20.641 1 98.25 49 THR B N 1
ATOM 1636 C CA . THR B 1 49 ? 7.281 -17.609 -19.219 1 98.25 49 THR B CA 1
ATOM 1637 C C . THR B 1 49 ? 8.086 -18.891 -19.062 1 98.25 49 THR B C 1
ATOM 1639 O O . THR B 1 49 ? 9.07 -18.922 -18.312 1 98.25 49 THR B O 1
ATOM 1642 N N . LEU B 1 50 ? 7.734 -19.938 -19.781 1 98.62 50 LEU B N 1
ATOM 1643 C CA . LEU B 1 50 ? 8.422 -21.219 -19.656 1 98.62 50 LEU B CA 1
ATOM 1644 C C . LEU B 1 50 ? 9.797 -21.172 -20.297 1 98.62 50 LEU B C 1
ATOM 1646 O O . LEU B 1 50 ? 10.758 -21.734 -19.766 1 98.62 50 LEU B O 1
ATOM 1650 N N . SER B 1 51 ? 9.906 -20.453 -21.422 1 98.19 51 SER B N 1
ATOM 1651 C CA . SER B 1 51 ? 11.195 -20.375 -22.109 1 98.19 51 SER B CA 1
ATOM 1652 C C . SER B 1 51 ? 12.211 -19.578 -21.281 1 98.19 51 SER B C 1
ATOM 1654 O O . SER B 1 51 ? 13.414 -19.812 -21.375 1 98.19 51 SER B O 1
ATOM 1656 N N . ALA B 1 52 ? 11.688 -18.672 -20.5 1 97.69 52 ALA B N 1
ATOM 1657 C CA . ALA B 1 52 ? 12.57 -17.844 -19.672 1 97.69 52 ALA B CA 1
ATOM 1658 C C . ALA B 1 52 ? 12.984 -18.578 -18.406 1 97.69 52 ALA B C 1
ATOM 1660 O O . ALA B 1 52 ? 13.891 -18.125 -17.688 1 97.69 52 ALA B O 1
ATOM 1661 N N . ASN B 1 53 ? 12.336 -19.609 -18.047 1 98.19 53 ASN B N 1
ATOM 1662 C CA . ASN B 1 53 ? 12.641 -20.391 -16.859 1 98.19 53 ASN B CA 1
ATOM 1663 C C . ASN B 1 53 ? 13.586 -21.547 -17.172 1 98.19 53 ASN B C 1
ATOM 1665 O O . ASN B 1 53 ? 13.234 -22.469 -17.922 1 98.19 53 ASN B O 1
ATOM 1669 N N . PRO B 1 54 ? 14.742 -21.547 -16.594 1 97.75 54 PRO B N 1
ATOM 1670 C CA . PRO B 1 54 ? 15.758 -22.547 -16.969 1 97.75 54 PRO B CA 1
ATOM 1671 C C . PRO B 1 54 ? 15.289 -23.984 -16.734 1 97.75 54 PRO B C 1
ATOM 1673 O O . PRO B 1 54 ? 15.555 -24.859 -17.547 1 97.75 54 PRO B O 1
ATOM 1676 N N . ALA B 1 55 ? 14.594 -24.203 -15.625 1 98.19 55 ALA B N 1
ATOM 1677 C CA . ALA B 1 55 ? 14.109 -25.547 -15.352 1 98.19 55 ALA B CA 1
ATOM 1678 C C . ALA B 1 55 ? 13.07 -25.984 -16.391 1 98.19 55 ALA B C 1
ATOM 1680 O O . ALA B 1 55 ? 13.078 -27.125 -16.844 1 98.19 55 ALA B O 1
ATOM 1681 N N . ALA B 1 56 ? 12.242 -25.078 -16.75 1 98.62 56 ALA B N 1
ATOM 1682 C CA . ALA B 1 56 ? 11.242 -25.359 -17.781 1 98.62 56 ALA B CA 1
ATOM 1683 C C . ALA B 1 56 ? 11.898 -25.562 -19.141 1 98.62 56 ALA B C 1
ATOM 1685 O O . ALA B 1 56 ? 11.531 -26.469 -19.891 1 98.62 56 ALA B O 1
ATOM 1686 N N . ALA B 1 57 ? 12.812 -24.703 -19.453 1 97.31 57 ALA B N 1
ATOM 1687 C CA . ALA B 1 57 ? 13.516 -24.781 -20.734 1 97.31 57 ALA B CA 1
ATOM 1688 C C . ALA B 1 57 ? 14.227 -26.125 -20.891 1 97.31 57 ALA B C 1
ATOM 1690 O O . ALA B 1 57 ? 14.375 -26.625 -22 1 97.31 57 ALA B O 1
ATOM 1691 N N . ALA B 1 58 ? 14.617 -26.719 -19.812 1 97.06 58 ALA B N 1
ATOM 1692 C CA . ALA B 1 58 ? 15.375 -27.953 -19.828 1 97.06 58 ALA B CA 1
ATOM 1693 C C . ALA B 1 58 ? 14.453 -29.172 -19.719 1 97.06 58 ALA B C 1
ATOM 1695 O O . ALA B 1 58 ? 14.898 -30.312 -19.844 1 97.06 58 ALA B O 1
ATOM 1696 N N . ALA B 1 59 ? 13.172 -28.984 -19.5 1 98.12 59 ALA B N 1
ATOM 1697 C CA . ALA B 1 59 ? 12.227 -30.078 -19.312 1 98.12 59 ALA B CA 1
ATOM 1698 C C . ALA B 1 59 ? 12.133 -30.938 -20.562 1 98.12 59 ALA B C 1
ATOM 1700 O O . ALA B 1 59 ? 12.141 -30.422 -21.688 1 98.12 59 ALA B O 1
ATOM 1701 N N . LYS B 1 60 ? 11.953 -32.156 -20.391 1 97.38 60 LYS B N 1
ATOM 1702 C CA . LYS B 1 60 ? 11.953 -33.094 -21.5 1 97.38 60 LYS B CA 1
ATOM 1703 C C . LYS B 1 60 ? 10.523 -33.469 -21.922 1 97.38 60 LYS B C 1
ATOM 1705 O O . LYS B 1 60 ? 10.312 -34.031 -23 1 97.38 60 LYS B O 1
ATOM 1710 N N . ASP B 1 61 ? 9.602 -33.25 -21.094 1 96.94 61 ASP B N 1
ATOM 1711 C CA . ASP B 1 61 ? 8.203 -33.531 -21.375 1 96.94 61 ASP B CA 1
ATOM 1712 C C . ASP B 1 61 ? 7.277 -32.594 -20.609 1 96.94 61 ASP B C 1
ATOM 1714 O O . ASP B 1 61 ? 7.742 -31.703 -19.891 1 96.94 61 ASP B O 1
ATOM 1718 N N . ALA B 1 62 ? 5.969 -32.812 -20.781 1 97.56 62 ALA B N 1
ATOM 1719 C CA . ALA B 1 62 ? 4.961 -31.953 -20.172 1 97.56 62 ALA B CA 1
ATOM 1720 C C . ALA B 1 62 ? 4.969 -32.094 -18.641 1 97.56 62 ALA B C 1
ATOM 1722 O O . ALA B 1 62 ? 4.664 -31.125 -17.922 1 97.56 62 ALA B O 1
ATOM 1723 N N . ARG B 1 63 ? 5.32 -33.281 -18.141 1 98.12 63 ARG B N 1
ATOM 1724 C CA . ARG B 1 63 ? 5.398 -33.469 -16.688 1 98.12 63 ARG B CA 1
ATOM 1725 C C . ARG B 1 63 ? 6.434 -32.562 -16.062 1 98.12 63 ARG B C 1
ATOM 1727 O O . ARG B 1 63 ? 6.16 -31.906 -15.047 1 98.12 63 ARG B O 1
ATOM 1734 N N . GLY B 1 64 ? 7.574 -32.531 -16.703 1 98.44 64 GLY B N 1
ATOM 1735 C CA . GLY B 1 64 ? 8.609 -31.609 -16.234 1 98.44 64 GLY B CA 1
ATOM 1736 C C . GLY B 1 64 ? 8.188 -30.156 -16.281 1 98.44 64 GLY B C 1
ATOM 1737 O O . GLY B 1 64 ? 8.555 -29.359 -15.414 1 98.44 64 GLY B O 1
ATOM 1738 N N . LEU B 1 65 ? 7.418 -29.734 -17.297 1 98.81 65 LEU B N 1
ATOM 1739 C CA . LEU B 1 65 ? 6.926 -28.375 -17.422 1 98.81 65 LEU B CA 1
ATOM 1740 C C . LEU B 1 65 ? 5.938 -28.031 -16.312 1 98.81 65 LEU B C 1
ATOM 1742 O O . LEU B 1 65 ? 5.941 -26.922 -15.789 1 98.81 65 LEU B O 1
ATOM 1746 N N . ALA B 1 66 ? 5.07 -29 -15.961 1 98.75 66 ALA B N 1
ATOM 1747 C CA . ALA B 1 66 ? 4.125 -28.797 -14.859 1 98.75 66 ALA B CA 1
ATOM 1748 C C . ALA B 1 66 ? 4.859 -28.531 -13.547 1 98.75 66 ALA B C 1
ATOM 1750 O O . ALA B 1 66 ? 4.504 -27.625 -12.797 1 98.75 66 ALA B O 1
ATOM 1751 N N . ILE B 1 67 ? 5.879 -29.312 -13.312 1 98.88 67 ILE B N 1
ATOM 1752 C CA . ILE B 1 67 ? 6.66 -29.172 -12.086 1 98.88 67 ILE B CA 1
ATOM 1753 C C . ILE B 1 67 ? 7.387 -27.844 -12.086 1 98.88 67 ILE B C 1
ATOM 1755 O O . ILE B 1 67 ? 7.371 -27.109 -11.086 1 98.88 67 ILE B O 1
ATOM 1759 N N . ALA B 1 68 ? 7.973 -27.484 -13.188 1 98.81 68 ALA B N 1
ATOM 1760 C CA . ALA B 1 68 ? 8.688 -26.219 -13.289 1 98.81 68 ALA B CA 1
ATOM 1761 C C . ALA B 1 68 ? 7.742 -25.031 -13.094 1 98.81 68 ALA B C 1
ATOM 1763 O O . ALA B 1 68 ? 8.07 -24.078 -12.391 1 98.81 68 ALA B O 1
ATOM 1764 N N . ALA B 1 69 ? 6.625 -25.078 -13.766 1 98.81 69 ALA B N 1
ATOM 1765 C CA . ALA B 1 69 ? 5.637 -24.016 -13.625 1 98.81 69 ALA B CA 1
ATOM 1766 C C . ALA B 1 69 ? 5.16 -23.906 -12.172 1 98.81 69 ALA B C 1
ATOM 1768 O O . ALA B 1 69 ? 4.965 -22.797 -11.664 1 98.81 69 ALA B O 1
ATOM 1769 N N . THR B 1 70 ? 4.93 -25 -11.523 1 98.94 70 THR B N 1
ATOM 1770 C CA . THR B 1 70 ? 4.496 -25 -10.125 1 98.94 70 THR B CA 1
ATOM 1771 C C . THR B 1 70 ? 5.59 -24.438 -9.219 1 98.94 70 THR B C 1
ATOM 1773 O O . THR B 1 70 ? 5.309 -23.672 -8.305 1 98.94 70 THR B O 1
ATOM 1776 N N . ASN B 1 71 ? 6.781 -24.844 -9.5 1 98.94 71 ASN B N 1
ATOM 1777 C CA . ASN B 1 71 ? 7.898 -24.281 -8.75 1 98.94 71 ASN B CA 1
ATOM 1778 C C . ASN B 1 71 ? 8.008 -22.766 -8.953 1 98.94 71 ASN B C 1
ATOM 1780 O O . ASN B 1 71 ? 8.305 -22.031 -8.008 1 98.94 71 ASN B O 1
ATOM 1784 N N . LEU B 1 72 ? 7.84 -22.312 -10.125 1 98.88 72 LEU B N 1
ATOM 1785 C CA . LEU B 1 72 ? 7.832 -20.875 -10.398 1 98.88 72 LEU B CA 1
ATOM 1786 C C . LEU B 1 72 ? 6.734 -20.172 -9.609 1 98.88 72 LEU B C 1
ATOM 1788 O O . LEU B 1 72 ? 6.949 -19.094 -9.07 1 98.88 72 LEU B O 1
ATOM 1792 N N . THR B 1 73 ? 5.578 -20.766 -9.562 1 98.88 73 THR B N 1
ATOM 1793 C CA . THR B 1 73 ? 4.484 -20.234 -8.758 1 98.88 73 THR B CA 1
ATOM 1794 C C . THR B 1 73 ? 4.898 -20.125 -7.293 1 98.88 73 THR B C 1
ATOM 1796 O O . THR B 1 73 ? 4.664 -19.078 -6.66 1 98.88 73 THR B O 1
ATOM 1799 N N . ALA B 1 74 ? 5.477 -21.156 -6.75 1 98.94 74 ALA B N 1
ATOM 1800 C CA . ALA B 1 74 ? 5.914 -21.141 -5.355 1 98.94 74 ALA B CA 1
ATOM 1801 C C . ALA B 1 74 ? 6.887 -20 -5.09 1 98.94 74 ALA B C 1
ATOM 1803 O O . ALA B 1 74 ? 6.77 -19.297 -4.078 1 98.94 74 ALA B O 1
ATOM 1804 N N . THR B 1 75 ? 7.809 -19.828 -5.984 1 98.69 75 THR B N 1
ATOM 1805 C CA . THR B 1 75 ? 8.789 -18.766 -5.859 1 98.69 75 THR B CA 1
ATOM 1806 C C . THR B 1 75 ? 8.117 -17.391 -5.883 1 98.69 75 THR B C 1
ATOM 1808 O O . THR B 1 75 ? 8.453 -16.516 -5.086 1 98.69 75 THR B O 1
ATOM 1811 N N . ASN B 1 76 ? 7.184 -17.219 -6.812 1 98.56 76 ASN B N 1
ATOM 1812 C CA . ASN B 1 76 ? 6.449 -15.953 -6.906 1 98.56 76 ASN B CA 1
ATOM 1813 C C . ASN B 1 76 ? 5.668 -15.664 -5.629 1 98.56 76 ASN B C 1
ATOM 1815 O O . ASN B 1 76 ? 5.629 -14.523 -5.164 1 98.56 76 ASN B O 1
ATOM 1819 N N . VAL B 1 77 ? 5.051 -16.656 -5.113 1 98.94 77 VAL B N 1
ATOM 1820 C CA . VAL B 1 77 ? 4.254 -16.516 -3.898 1 98.94 77 VAL B CA 1
ATOM 1821 C C . VAL B 1 77 ? 5.156 -16.109 -2.736 1 98.94 77 VAL B C 1
ATOM 1823 O O . VAL B 1 77 ? 4.816 -15.211 -1.96 1 98.94 77 VAL B O 1
ATOM 1826 N N . THR B 1 78 ? 6.27 -16.75 -2.627 1 98.81 78 THR B N 1
ATOM 1827 C CA . THR B 1 78 ? 7.223 -16.406 -1.578 1 98.81 78 THR B CA 1
ATOM 1828 C C . THR B 1 78 ? 7.648 -14.945 -1.693 1 98.81 78 THR B C 1
ATOM 1830 O O . THR B 1 78 ? 7.672 -14.219 -0.696 1 98.81 78 THR B O 1
ATOM 1833 N N . SER B 1 79 ? 7.957 -14.516 -2.885 1 98.38 79 SER B N 1
ATOM 1834 C CA . SER B 1 79 ? 8.328 -13.133 -3.137 1 98.38 79 SER B CA 1
ATOM 1835 C C . SER B 1 79 ? 7.188 -12.18 -2.783 1 98.38 79 SER B C 1
ATOM 1837 O O . SER B 1 79 ? 7.422 -11.109 -2.221 1 98.38 79 SER B O 1
ATOM 1839 N N . THR B 1 80 ? 6.027 -12.539 -3.119 1 98.81 80 THR B N 1
ATOM 1840 C CA . THR B 1 80 ? 4.852 -11.727 -2.836 1 98.81 80 THR B CA 1
ATOM 1841 C C . THR B 1 80 ? 4.641 -11.578 -1.332 1 98.81 80 THR B C 1
ATOM 1843 O O . THR B 1 80 ? 4.379 -10.477 -0.839 1 98.81 80 THR B O 1
ATOM 1846 N N . GLU B 1 81 ? 4.758 -12.688 -0.585 1 98.88 81 GLU B N 1
ATOM 1847 C CA . GLU B 1 81 ? 4.641 -12.633 0.869 1 98.88 81 GLU B CA 1
ATOM 1848 C C . GLU B 1 81 ? 5.668 -11.68 1.467 1 98.88 81 GLU B C 1
ATOM 1850 O O . GLU B 1 81 ? 5.352 -10.914 2.385 1 98.88 81 GLU B O 1
ATOM 1855 N N . LEU B 1 82 ? 6.816 -11.711 0.953 1 98.69 82 LEU B N 1
ATOM 1856 C CA . LEU B 1 82 ? 7.863 -10.812 1.423 1 98.69 82 LEU B CA 1
ATOM 1857 C C . LEU B 1 82 ? 7.496 -9.359 1.142 1 98.69 82 LEU B C 1
ATOM 1859 O O . LEU B 1 82 ? 7.672 -8.492 2 1 98.69 82 LEU B O 1
ATOM 1863 N N . THR B 1 83 ? 7.039 -9.102 -0.03 1 98.56 83 THR B N 1
ATOM 1864 C CA . THR B 1 83 ? 6.617 -7.762 -0.402 1 98.56 83 THR B CA 1
ATOM 1865 C C . THR B 1 83 ? 5.523 -7.258 0.536 1 98.56 83 THR B C 1
ATOM 1867 O O . THR B 1 83 ? 5.582 -6.125 1.017 1 98.56 83 THR B O 1
ATOM 1870 N N . ILE B 1 84 ? 4.547 -8.102 0.794 1 98.88 84 ILE B N 1
ATOM 1871 C CA . ILE B 1 84 ? 3.438 -7.734 1.663 1 98.88 84 ILE B CA 1
ATOM 1872 C C . ILE B 1 84 ? 3.963 -7.391 3.055 1 98.88 84 ILE B C 1
ATOM 1874 O O . ILE B 1 84 ? 3.594 -6.363 3.631 1 98.88 84 ILE B O 1
ATOM 1878 N N . THR B 1 85 ? 4.805 -8.242 3.574 1 98.81 85 THR B N 1
ATOM 1879 C CA . THR B 1 85 ? 5.336 -8.047 4.918 1 98.81 85 THR B CA 1
ATOM 1880 C C . THR B 1 85 ? 6.117 -6.742 5.008 1 98.81 85 THR B C 1
ATOM 1882 O O . THR B 1 85 ? 5.969 -5.992 5.977 1 98.81 85 THR B O 1
ATOM 1885 N N . ARG B 1 86 ? 6.863 -6.441 4.035 1 98.75 86 ARG B N 1
ATOM 1886 C CA . ARG B 1 86 ? 7.633 -5.203 4.004 1 98.75 86 ARG B CA 1
ATOM 1887 C C . ARG B 1 86 ? 6.715 -3.986 3.938 1 98.75 86 ARG B C 1
ATOM 1889 O O . ARG B 1 86 ? 6.977 -2.967 4.578 1 98.75 86 ARG B O 1
ATOM 1896 N N . LEU B 1 87 ? 5.664 -4.102 3.166 1 98.81 87 LEU B N 1
ATOM 1897 C CA . LEU B 1 87 ? 4.691 -3.018 3.082 1 98.81 87 LEU B CA 1
ATOM 1898 C C . LEU B 1 87 ? 4.02 -2.785 4.43 1 98.81 87 LEU B C 1
ATOM 1900 O O . LEU B 1 87 ? 3.873 -1.641 4.867 1 98.81 87 LEU B O 1
ATOM 1904 N N . ILE B 1 88 ? 3.672 -3.873 5.047 1 98.88 88 ILE B N 1
ATOM 1905 C CA . ILE B 1 88 ? 3.016 -3.773 6.348 1 98.88 88 ILE B CA 1
ATOM 1906 C C . ILE B 1 88 ? 3.951 -3.1 7.348 1 98.88 88 ILE B C 1
ATOM 1908 O O . ILE B 1 88 ? 3.543 -2.193 8.078 1 98.88 88 ILE B O 1
ATOM 1912 N N . ASP B 1 89 ? 5.141 -3.514 7.363 1 98.75 89 ASP B N 1
ATOM 1913 C CA . ASP B 1 89 ? 6.117 -2.934 8.281 1 98.75 89 ASP B CA 1
ATOM 1914 C C . ASP B 1 89 ? 6.285 -1.437 8.023 1 98.75 89 ASP B C 1
ATOM 1916 O O . ASP B 1 89 ? 6.312 -0.642 8.969 1 98.75 89 ASP B O 1
ATOM 1920 N N . ALA B 1 90 ? 6.414 -1.074 6.809 1 98.75 90 ALA B N 1
ATOM 1921 C CA . ALA B 1 90 ? 6.578 0.333 6.453 1 98.75 90 ALA B CA 1
ATOM 1922 C C . ALA B 1 90 ? 5.348 1.145 6.84 1 98.75 90 ALA B C 1
ATOM 1924 O O . ALA B 1 90 ? 5.465 2.258 7.355 1 98.75 90 ALA B O 1
ATOM 1925 N N . LEU B 1 91 ? 4.191 0.585 6.598 1 98.88 91 LEU B N 1
ATOM 1926 C CA . LEU B 1 91 ? 2.949 1.271 6.93 1 98.88 91 LEU B CA 1
ATOM 1927 C C . LEU B 1 91 ? 2.791 1.405 8.445 1 98.88 91 LEU B C 1
ATOM 1929 O O . LEU B 1 91 ? 2.271 2.412 8.93 1 98.88 91 LEU B O 1
ATOM 1933 N N . TYR B 1 92 ? 3.203 0.42 9.148 1 98.81 92 TYR B N 1
ATOM 1934 C CA . TYR B 1 92 ? 3.195 0.531 10.602 1 98.81 92 TYR B CA 1
ATOM 1935 C C . TYR B 1 92 ? 4.074 1.686 11.07 1 98.81 92 TYR B C 1
ATOM 1937 O O . TYR B 1 92 ? 3.705 2.432 11.977 1 98.81 92 TYR B O 1
ATOM 1945 N N . ASN B 1 93 ? 5.188 1.829 10.453 1 98.81 93 ASN B N 1
ATOM 1946 C CA . ASN B 1 93 ? 6.055 2.955 10.781 1 98.81 93 ASN B CA 1
ATOM 1947 C C . ASN B 1 93 ? 5.402 4.289 10.422 1 98.81 93 ASN B C 1
ATOM 1949 O O . ASN B 1 93 ? 5.543 5.27 11.156 1 98.81 93 ASN B O 1
ATOM 1953 N N . CYS B 1 94 ? 4.715 4.293 9.32 1 98.88 94 CYS B N 1
ATOM 1954 C CA . CYS B 1 94 ? 3.951 5.488 8.969 1 98.88 94 CYS B CA 1
ATOM 1955 C C . CYS B 1 94 ? 2.9 5.793 10.031 1 98.88 94 CYS B C 1
ATOM 1957 O O . CYS B 1 94 ? 2.713 6.949 10.406 1 98.88 94 CYS B O 1
ATOM 1959 N N . LEU B 1 95 ? 2.246 4.742 10.453 1 98.94 95 LEU B N 1
ATOM 1960 C CA . LEU B 1 95 ? 1.217 4.934 11.469 1 98.94 95 LEU B CA 1
ATOM 1961 C C . LEU B 1 95 ? 1.808 5.555 12.734 1 98.94 95 LEU B C 1
ATOM 1963 O O . LEU B 1 95 ? 1.239 6.496 13.297 1 98.94 95 LEU B O 1
ATOM 1967 N N . VAL B 1 96 ? 2.932 5.109 13.18 1 98.75 96 VAL B N 1
ATOM 1968 C CA . VAL B 1 96 ? 3.611 5.637 14.359 1 98.75 96 VAL B CA 1
ATOM 1969 C C . VAL B 1 96 ? 3.973 7.105 14.141 1 98.75 96 VAL B C 1
ATOM 1971 O O . VAL B 1 96 ? 3.793 7.934 15.031 1 98.75 96 VAL B O 1
ATOM 1974 N N . THR B 1 97 ? 4.469 7.379 12.977 1 98.75 97 THR B N 1
ATOM 1975 C CA . THR B 1 97 ? 4.84 8.742 12.617 1 98.75 97 THR B CA 1
ATOM 1976 C C . THR B 1 97 ? 3.635 9.672 12.703 1 98.75 97 THR B C 1
ATOM 1978 O O . THR B 1 97 ? 3.717 10.758 13.281 1 98.75 97 THR B O 1
ATOM 1981 N N . TYR B 1 98 ? 2.535 9.25 12.219 1 98.88 98 TYR B N 1
ATOM 1982 C CA . TYR B 1 98 ? 1.355 10.109 12.18 1 98.88 98 TYR B CA 1
ATOM 1983 C C . TYR B 1 98 ? 0.697 10.195 13.555 1 98.88 98 TYR B C 1
ATOM 1985 O O . TYR B 1 98 ? 0.093 11.211 13.898 1 98.88 98 TYR B O 1
ATOM 1993 N N . GLN B 1 99 ? 0.823 9.148 14.32 1 98.75 99 GLN B N 1
ATOM 1994 C CA . GLN B 1 99 ? 0.386 9.25 15.711 1 98.75 99 GLN B CA 1
ATOM 1995 C C . GLN B 1 99 ? 1.202 10.289 16.469 1 98.75 99 GLN B C 1
ATOM 1997 O O . GLN B 1 99 ? 0.649 11.078 17.234 1 98.75 99 GLN B O 1
ATOM 2002 N N . SER B 1 100 ? 2.471 10.352 16.203 1 98.38 100 SER B N 1
ATOM 2003 C CA . SER B 1 100 ? 3.332 11.375 16.781 1 98.38 100 SER B CA 1
ATOM 2004 C C . SER B 1 100 ? 2.939 12.766 16.312 1 98.38 100 SER B C 1
ATOM 2006 O O . SER B 1 100 ? 2.902 13.711 17.094 1 98.38 100 SER B O 1
ATOM 2008 N N . MET B 1 101 ? 2.703 12.883 15.062 1 98.81 101 MET B N 1
ATOM 2009 C CA . MET B 1 101 ? 2.244 14.141 14.477 1 98.81 101 MET B CA 1
ATOM 2010 C C . MET B 1 101 ? 0.969 14.625 15.156 1 98.81 101 MET B C 1
ATOM 2012 O O . MET B 1 101 ? 0.84 15.805 15.477 1 98.81 101 MET B O 1
ATOM 2016 N N . GLN B 1 102 ? 0.058 13.719 15.367 1 98.81 102 GLN B N 1
ATOM 2017 C CA . GLN B 1 102 ? -1.216 14.031 16 1 98.81 102 GLN B CA 1
ATOM 2018 C C . GLN B 1 102 ? -1.004 14.617 17.391 1 98.81 102 GLN B C 1
ATOM 2020 O O . GLN B 1 102 ? -1.685 15.57 17.781 1 98.81 102 GLN B O 1
ATOM 2025 N N . GLU B 1 103 ? -0.104 14.062 18.156 1 98.56 103 GLU B N 1
ATOM 2026 C CA . GLU B 1 103 ? 0.199 14.555 19.484 1 98.56 103 GLU B CA 1
ATOM 2027 C C . GLU B 1 103 ? 0.738 15.984 19.438 1 98.56 103 GLU B C 1
ATOM 2029 O O . GLU B 1 103 ? 0.322 16.828 20.234 1 98.56 103 GLU B O 1
ATOM 2034 N N . SER B 1 104 ? 1.648 16.219 18.516 1 98.75 104 SER B N 1
ATOM 2035 C CA . SER B 1 104 ? 2.215 17.547 18.359 1 98.75 104 SER B CA 1
ATOM 2036 C C . SER B 1 104 ? 1.143 18.562 17.969 1 98.75 104 SER B C 1
ATOM 2038 O O . SER B 1 104 ? 1.121 19.672 18.5 1 98.75 104 SER B O 1
ATOM 2040 N N . ILE B 1 105 ? 0.258 18.172 17.094 1 98.94 105 ILE B N 1
ATOM 2041 C CA . ILE B 1 105 ? -0.805 19.047 16.625 1 98.94 105 ILE B CA 1
ATOM 2042 C C . ILE B 1 105 ? -1.771 19.359 17.766 1 98.94 105 ILE B C 1
ATOM 2044 O O . ILE B 1 105 ? -2.199 20.5 17.938 1 98.94 105 ILE B O 1
ATOM 2048 N N . ALA B 1 106 ? -2.094 18.297 18.516 1 98.81 106 ALA B N 1
ATOM 2049 C CA . ALA B 1 106 ? -2.979 18.5 19.672 1 98.81 106 ALA B CA 1
ATOM 2050 C C . ALA B 1 106 ? -2.383 19.5 20.656 1 98.81 106 ALA B C 1
ATOM 2052 O O . ALA B 1 106 ? -3.082 20.391 21.141 1 98.81 106 ALA B O 1
ATOM 2053 N N . GLY B 1 107 ? -1.115 19.344 20.938 1 98.88 107 GLY B N 1
ATOM 2054 C CA . GLY B 1 107 ? -0.434 20.312 21.797 1 98.88 107 GLY B CA 1
ATOM 2055 C C . GLY B 1 107 ? -0.414 21.703 21.219 1 98.88 107 GLY B C 1
ATOM 2056 O O . GLY B 1 107 ? -0.626 22.688 21.953 1 98.88 107 GLY B O 1
ATOM 2057 N N . ALA B 1 108 ? -0.167 21.844 19.969 1 98.94 108 ALA B N 1
ATOM 2058 C CA . ALA B 1 108 ? -0.148 23.141 19.312 1 98.94 108 ALA B CA 1
ATOM 2059 C C . ALA B 1 108 ? -1.515 23.812 19.391 1 98.94 108 ALA B C 1
ATOM 2061 O O . ALA B 1 108 ? -1.606 25.031 19.625 1 98.94 108 ALA B O 1
ATOM 2062 N N . LEU B 1 109 ? -2.539 23.016 19.156 1 98.88 109 LEU B N 1
ATOM 2063 C CA . LEU B 1 109 ? -3.893 23.547 19.203 1 98.88 109 LEU B CA 1
ATOM 2064 C C . LEU B 1 109 ? -4.211 24.094 20.594 1 98.88 109 LEU B C 1
ATOM 2066 O O . LEU B 1 109 ? -4.84 25.156 20.719 1 98.88 109 LEU B O 1
ATOM 2070 N N . GLN B 1 110 ? -3.801 23.406 21.594 1 98.81 110 GLN B N 1
ATOM 2071 C CA . GLN B 1 110 ? -3.992 23.891 22.953 1 98.81 110 GLN B CA 1
ATOM 2072 C C . GLN B 1 110 ? -3.312 25.25 23.156 1 98.81 110 GLN B C 1
ATOM 2074 O O . GLN B 1 110 ? -3.906 26.156 23.734 1 98.81 110 GLN B O 1
ATOM 2079 N N . ASP B 1 111 ? -2.121 25.391 22.719 1 98.88 111 ASP B N 1
ATOM 2080 C CA . ASP B 1 111 ? -1.362 26.625 22.859 1 98.88 111 ASP B CA 1
ATOM 2081 C C . ASP B 1 111 ? -1.983 27.75 22.031 1 98.88 111 ASP B C 1
ATOM 2083 O O . ASP B 1 111 ? -2.074 28.891 22.484 1 98.88 111 ASP B O 1
ATOM 2087 N N . LEU B 1 112 ? -2.412 27.438 20.844 1 98.81 112 LEU B N 1
ATOM 2088 C CA . LEU B 1 112 ? -3.051 28.438 19.984 1 98.81 112 LEU B CA 1
ATOM 2089 C C . LEU B 1 112 ? -4.32 28.984 20.641 1 98.81 112 LEU B C 1
ATOM 2091 O O . LEU B 1 112 ? -4.555 30.188 20.641 1 98.81 112 LEU B O 1
ATOM 2095 N N . ASN B 1 113 ? -5.059 28.109 21.141 1 98.38 113 ASN B N 1
ATOM 2096 C CA . ASN B 1 113 ? -6.309 28.5 21.781 1 98.38 113 ASN B CA 1
ATOM 2097 C C . ASN B 1 113 ? -6.059 29.359 23.016 1 98.38 113 ASN B C 1
ATOM 2099 O O . ASN B 1 113 ? -6.887 30.203 23.375 1 98.38 113 ASN B O 1
ATOM 2103 N N . ALA B 1 114 ? -4.914 29.172 23.609 1 98.19 114 ALA B N 1
ATOM 2104 C CA . ALA B 1 114 ? -4.523 29.969 24.781 1 98.19 114 ALA B CA 1
ATOM 2105 C C . ALA B 1 114 ? -3.812 31.25 24.359 1 98.19 114 ALA B C 1
ATOM 2107 O O . ALA B 1 114 ? -3.387 32.031 25.203 1 98.19 114 ALA B O 1
ATOM 2108 N N . GLY B 1 115 ? -3.582 31.469 23.047 1 97.69 115 GLY B N 1
ATOM 2109 C CA . GLY B 1 115 ? -2.947 32.688 22.547 1 97.69 115 GLY B CA 1
ATOM 2110 C C . GLY B 1 115 ? -1.433 32.625 22.578 1 97.69 115 GLY B C 1
ATOM 2111 O O . GLY B 1 115 ? -0.761 33.625 22.422 1 97.69 115 GLY B O 1
ATOM 2112 N N . ARG B 1 116 ? -0.879 31.422 22.828 1 98.31 116 ARG B N 1
ATOM 2113 C CA . ARG B 1 116 ? 0.566 31.25 22.938 1 98.31 116 ARG B CA 1
ATOM 2114 C C . ARG B 1 116 ? 1.155 30.781 21.609 1 98.31 116 ARG B C 1
ATOM 2116 O O . ARG B 1 116 ? 1.629 29.641 21.5 1 98.31 116 ARG B O 1
ATOM 2123 N N . PHE B 1 117 ? 1.237 31.609 20.656 1 98.12 117 PHE B N 1
ATOM 2124 C CA . PHE B 1 117 ? 1.672 31.297 19.297 1 98.12 117 PHE B CA 1
ATOM 2125 C C . PHE B 1 117 ? 3.164 31 19.266 1 98.12 117 PHE B C 1
ATOM 2127 O O . PHE B 1 117 ? 3.619 30.172 18.469 1 98.12 117 PHE B O 1
ATOM 2134 N N . ASP B 1 118 ? 3.906 31.656 20.156 1 97.56 118 ASP B N 1
ATOM 2135 C CA . ASP B 1 118 ? 5.348 31.438 20.203 1 97.56 118 ASP B CA 1
ATOM 2136 C C . ASP B 1 118 ? 5.672 30.031 20.703 1 97.56 118 ASP B C 1
ATOM 2138 O O . ASP B 1 118 ? 6.711 29.469 20.359 1 97.56 118 ASP B O 1
ATOM 2142 N N . VAL B 1 119 ? 4.797 29.406 21.484 1 98.38 119 VAL B N 1
ATOM 2143 C CA . VAL B 1 119 ? 4.965 28.047 22 1 98.38 119 VAL B CA 1
ATOM 2144 C C . VAL B 1 119 ? 4.402 27.047 21 1 98.38 119 VAL B C 1
ATOM 2146 O O . VAL B 1 119 ? 4.918 25.938 20.875 1 98.38 119 VAL B O 1
ATOM 2149 N N . ALA B 1 120 ? 3.387 27.422 20.297 1 98.69 120 ALA B N 1
ATOM 2150 C CA . ALA B 1 120 ? 2.697 26.547 19.359 1 98.69 120 ALA B CA 1
ATOM 2151 C C . ALA B 1 120 ? 3.525 26.359 18.094 1 98.69 120 ALA B C 1
ATOM 2153 O O . ALA B 1 120 ? 3.555 25.25 17.516 1 98.69 120 ALA B O 1
ATOM 2154 N N . SER B 1 121 ? 4.152 27.469 17.609 1 97.75 121 SER B N 1
ATOM 2155 C CA . SER B 1 121 ? 4.809 27.469 16.297 1 97.75 121 SER B CA 1
ATOM 2156 C C . SER B 1 121 ? 5.871 26.375 16.219 1 97.75 121 SER B C 1
ATOM 2158 O O . SER B 1 121 ? 5.91 25.609 15.258 1 97.75 121 SER B O 1
ATOM 2160 N N . PRO B 1 122 ? 6.684 26.156 17.234 1 98.25 122 PRO B N 1
ATOM 2161 C CA . PRO B 1 122 ? 7.656 25.062 17.141 1 98.25 122 PRO B CA 1
ATOM 2162 C C . PRO B 1 122 ? 6.996 23.688 17.109 1 98.25 122 PRO B C 1
ATOM 2164 O O . PRO B 1 122 ? 7.508 22.766 16.469 1 98.25 122 PRO B O 1
ATOM 2167 N N . LYS B 1 123 ? 5.945 23.453 17.812 1 98.69 123 LYS B N 1
ATOM 2168 C CA . LYS B 1 123 ? 5.223 22.188 17.766 1 98.69 123 LYS B CA 1
ATOM 2169 C C . LYS B 1 123 ? 4.672 21.906 16.359 1 98.69 123 LYS B C 1
ATOM 2171 O O . LYS B 1 123 ? 4.719 20.781 15.883 1 98.69 123 LYS B O 1
ATOM 2176 N N . LEU B 1 124 ? 4.203 22.969 15.75 1 98.69 124 LEU B N 1
ATOM 2177 C CA . LEU B 1 124 ? 3.703 22.844 14.383 1 98.69 124 LEU B CA 1
ATOM 2178 C C . LEU B 1 124 ? 4.844 22.578 13.414 1 98.69 124 LEU B C 1
ATOM 2180 O O . LEU B 1 124 ? 4.684 21.812 12.453 1 98.69 124 LEU B O 1
ATOM 2184 N N . ARG B 1 125 ? 5.93 23.203 13.641 1 97.94 125 ARG B N 1
ATOM 2185 C CA . ARG B 1 125 ? 7.102 22.922 12.82 1 97.94 125 ARG B CA 1
ATOM 2186 C C . ARG B 1 125 ? 7.477 21.453 12.898 1 97.94 125 ARG B C 1
ATOM 2188 O O . ARG B 1 125 ? 7.668 20.797 11.875 1 97.94 125 ARG B O 1
ATOM 2195 N N . ASP B 1 126 ? 7.539 20.969 14.117 1 98 126 ASP B N 1
ATOM 2196 C CA . ASP B 1 126 ? 7.871 19.562 14.312 1 98 126 ASP B CA 1
ATOM 2197 C C . ASP B 1 126 ? 6.863 18.656 13.609 1 98 126 ASP B C 1
ATOM 2199 O O . ASP B 1 126 ? 7.242 17.672 12.977 1 98 126 ASP B O 1
ATOM 2203 N N . ALA B 1 127 ? 5.629 18.969 13.75 1 98.62 127 ALA B N 1
ATOM 2204 C CA . ALA B 1 127 ? 4.57 18.203 13.109 1 98.62 127 ALA B CA 1
ATOM 2205 C C . ALA B 1 127 ? 4.73 18.219 11.594 1 98.62 127 ALA B C 1
ATOM 2207 O O . ALA B 1 127 ? 4.535 17.188 10.93 1 98.62 127 ALA B O 1
ATOM 2208 N N . SER B 1 128 ? 5.113 19.328 11.023 1 97.81 128 SER B N 1
ATOM 2209 C CA . SER B 1 128 ? 5.117 19.516 9.57 1 97.81 128 SER B CA 1
ATOM 2210 C C . SER B 1 128 ? 6.227 18.688 8.922 1 97.81 128 SER B C 1
ATOM 2212 O O . SER B 1 128 ? 6.215 18.484 7.703 1 97.81 128 SER B O 1
ATOM 2214 N N . PHE B 1 129 ? 7.141 18.141 9.688 1 96.5 129 PHE B N 1
ATOM 2215 C CA . PHE B 1 129 ? 8.227 17.312 9.164 1 96.5 129 PHE B CA 1
ATOM 2216 C C . PHE B 1 129 ? 7.871 15.844 9.211 1 96.5 129 PHE B C 1
ATOM 2218 O O . PHE B 1 129 ? 8.531 15.016 8.57 1 96.5 129 PHE B O 1
ATOM 2225 N N . GLN B 1 130 ? 6.852 15.492 9.906 1 98.44 130 GLN B N 1
ATOM 2226 C CA . GLN B 1 130 ? 6.559 14.094 10.188 1 98.44 130 GLN B CA 1
ATOM 2227 C C . GLN B 1 130 ? 6.234 13.328 8.898 1 98.44 130 GLN B C 1
ATOM 2229 O O . GLN B 1 130 ? 6.668 12.188 8.727 1 98.44 130 GLN B O 1
ATOM 2234 N N . PRO B 1 131 ? 5.504 13.922 7.926 1 98.62 131 PRO B N 1
ATOM 2235 C CA . PRO B 1 131 ? 5.227 13.195 6.688 1 98.62 131 PRO B CA 1
ATOM 2236 C C . PRO B 1 131 ? 6.496 12.719 5.98 1 98.62 131 PRO B C 1
ATOM 2238 O O . PRO B 1 131 ? 6.484 11.695 5.301 1 98.62 131 PRO B O 1
ATOM 2241 N N . ASP B 1 132 ? 7.59 13.43 6.164 1 98.06 132 ASP B N 1
ATOM 2242 C CA . ASP B 1 132 ? 8.852 13.039 5.551 1 98.06 132 ASP B CA 1
ATOM 2243 C C . ASP B 1 132 ? 9.328 11.688 6.082 1 98.06 132 ASP B C 1
ATOM 2245 O O . ASP B 1 132 ? 9.93 10.898 5.348 1 98.06 132 ASP B O 1
ATOM 2249 N N . PHE B 1 133 ? 9.047 11.461 7.277 1 98.5 133 PHE B N 1
ATOM 2250 C CA . PHE B 1 133 ? 9.469 10.211 7.887 1 98.5 133 PHE B CA 1
ATOM 2251 C C . PHE B 1 133 ? 8.656 9.039 7.344 1 98.5 133 PHE B C 1
ATOM 2253 O O . PHE B 1 133 ? 9.188 7.945 7.156 1 98.5 133 PHE B O 1
ATOM 2260 N N . CYS B 1 134 ? 7.418 9.234 7.105 1 98.75 134 CYS B N 1
ATOM 2261 C CA . CYS B 1 134 ? 6.621 8.195 6.461 1 98.75 134 CYS B CA 1
ATOM 2262 C C . CYS B 1 134 ? 7.086 7.957 5.031 1 98.75 134 CYS B C 1
ATOM 2264 O O . CYS B 1 134 ? 7.152 6.812 4.574 1 98.75 134 CYS B O 1
ATOM 2266 N N . GLU B 1 135 ? 7.41 9 4.363 1 98.25 135 GLU B N 1
ATOM 2267 C CA . GLU B 1 135 ? 7.961 8.852 3.018 1 98.25 135 GLU B CA 1
ATOM 2268 C C . GLU B 1 135 ? 9.227 7.996 3.033 1 98.25 135 GLU B C 1
ATOM 2270 O O . GLU B 1 135 ? 9.391 7.102 2.203 1 98.25 135 GLU B O 1
ATOM 2275 N N . LEU B 1 136 ? 10.039 8.305 3.955 1 98 136 LEU B N 1
ATOM 2276 C CA . LEU B 1 136 ? 11.281 7.559 4.094 1 98 136 LEU B CA 1
ATOM 2277 C C . LEU B 1 136 ? 11 6.094 4.422 1 98 136 LEU B C 1
ATOM 2279 O O . LEU B 1 136 ? 11.648 5.199 3.877 1 98 136 LEU B O 1
ATOM 2283 N N . ALA B 1 137 ? 10.086 5.848 5.293 1 98.31 137 ALA B N 1
ATOM 2284 C CA . ALA B 1 137 ? 9.719 4.48 5.648 1 98.31 137 ALA B CA 1
ATOM 2285 C C . ALA B 1 137 ? 9.258 3.697 4.422 1 98.31 137 ALA B C 1
ATOM 2287 O O . ALA B 1 137 ? 9.633 2.537 4.242 1 98.31 137 ALA B O 1
ATOM 2288 N N . MET B 1 138 ? 8.492 4.312 3.582 1 98.56 138 MET B N 1
ATOM 2289 C CA . MET B 1 138 ? 8.016 3.658 2.367 1 98.56 138 MET B CA 1
ATOM 2290 C C . MET B 1 138 ? 9.164 3.387 1.404 1 98.56 138 MET B C 1
ATOM 2292 O O . MET B 1 138 ? 9.227 2.32 0.79 1 98.56 138 MET B O 1
ATOM 2296 N N . MET B 1 139 ? 10.055 4.328 1.304 1 97.12 139 MET B N 1
ATOM 2297 C CA . MET B 1 139 ? 11.203 4.172 0.421 1 97.12 139 MET B CA 1
ATOM 2298 C C . MET B 1 139 ? 12.109 3.037 0.899 1 97.12 139 MET B C 1
ATOM 2300 O O . MET B 1 139 ? 12.625 2.27 0.088 1 97.12 139 MET B O 1
ATOM 2304 N N . GLU B 1 140 ? 12.281 2.908 2.123 1 97.06 140 GLU B N 1
ATOM 2305 C CA . GLU B 1 140 ? 13.195 1.938 2.723 1 97.06 140 GLU B CA 1
ATOM 2306 C C . GLU B 1 140 ? 12.609 0.527 2.664 1 97.06 140 GLU B C 1
ATOM 2308 O O . GLU B 1 140 ? 13.328 -0.453 2.889 1 97.06 140 GLU B O 1
ATOM 2313 N N . SER B 1 141 ? 11.352 0.417 2.297 1 96.44 141 SER B N 1
ATOM 2314 C CA . SER B 1 141 ? 10.703 -0.889 2.268 1 96.44 141 SER B CA 1
ATOM 2315 C C . SER B 1 141 ? 11.242 -1.752 1.134 1 96.44 141 SER B C 1
ATOM 2317 O O . SER B 1 141 ? 11.031 -2.967 1.114 1 96.44 141 SER B O 1
ATOM 2319 N N . ASP B 1 142 ? 11.852 -1.248 0.107 1 92.44 142 ASP B N 1
ATOM 2320 C CA . ASP B 1 142 ? 12.414 -1.966 -1.033 1 92.44 142 ASP B CA 1
ATOM 2321 C C . ASP B 1 142 ? 11.32 -2.66 -1.839 1 92.44 142 ASP B C 1
ATOM 2323 O O . ASP B 1 142 ? 11.5 -3.789 -2.299 1 92.44 142 ASP B O 1
ATOM 2327 N N . THR B 1 143 ? 10.047 -2.197 -1.984 1 93.75 143 THR B N 1
ATOM 2328 C CA . THR B 1 143 ? 8.945 -2.799 -2.734 1 93.75 143 THR B CA 1
ATOM 2329 C C . THR B 1 143 ? 8.625 -1.973 -3.977 1 93.75 143 THR B C 1
ATOM 2331 O O . THR B 1 143 ? 7.918 -2.439 -4.871 1 93.75 143 THR B O 1
ATOM 2334 N N . ASP B 1 144 ? 9.188 -0.974 -4.258 1 92.19 144 ASP B N 1
ATOM 2335 C CA . ASP B 1 144 ? 8.898 -0.022 -5.328 1 92.19 144 ASP B CA 1
ATOM 2336 C C . ASP B 1 144 ? 7.469 0.507 -5.223 1 92.19 144 ASP B C 1
ATOM 2338 O O . ASP B 1 144 ? 6.98 1.173 -6.137 1 92.19 144 ASP B O 1
ATOM 2342 N N . LYS B 1 145 ? 6.777 0.22 -4.184 1 95.44 145 LYS B N 1
ATOM 2343 C CA . LYS B 1 145 ? 5.414 0.683 -3.926 1 95.44 145 LYS B CA 1
ATOM 2344 C C . LYS B 1 145 ? 5.406 1.822 -2.91 1 95.44 145 LYS B C 1
ATOM 2346 O O . LYS B 1 145 ? 6.199 1.827 -1.967 1 95.44 145 LYS B O 1
ATOM 2351 N N . ASP B 1 146 ? 4.496 2.811 -3.27 1 96.06 146 ASP B N 1
ATOM 2352 C CA . ASP B 1 146 ? 4.312 3.9 -2.316 1 96.06 146 ASP B CA 1
ATOM 2353 C C . ASP B 1 146 ? 2.854 4.344 -2.264 1 96.06 146 ASP B C 1
ATOM 2355 O O . ASP B 1 146 ? 2.486 5.363 -2.854 1 96.06 146 ASP B O 1
ATOM 2359 N N . PRO B 1 147 ? 2.104 3.66 -1.439 1 98.19 147 PRO B N 1
ATOM 2360 C CA . PRO B 1 147 ? 0.687 4.023 -1.381 1 98.19 147 PRO B CA 1
ATOM 2361 C C . PRO B 1 147 ? 0.433 5.273 -0.542 1 98.19 147 PRO B C 1
ATOM 2363 O O . PRO B 1 147 ? -0.709 5.727 -0.43 1 98.19 147 PRO B O 1
ATOM 2366 N N . MET B 1 148 ? 1.458 5.957 -0 1 98.56 148 MET B N 1
ATOM 2367 C CA . MET B 1 148 ? 1.223 7.012 0.981 1 98.56 148 MET B CA 1
ATOM 2368 C C . MET B 1 148 ? 1.647 8.367 0.431 1 98.56 148 MET B C 1
ATOM 2370 O O . MET B 1 148 ? 1.457 9.398 1.086 1 98.56 148 MET B O 1
ATOM 2374 N N . SER B 1 149 ? 2.09 8.445 -0.835 1 97.62 149 SER B N 1
ATOM 2375 C CA . SER B 1 149 ? 2.682 9.656 -1.379 1 97.62 149 SER B CA 1
ATOM 2376 C C . SER B 1 149 ? 1.685 10.812 -1.36 1 97.62 149 SER B C 1
ATOM 2378 O O . SER B 1 149 ? 2.037 11.938 -1.003 1 97.62 149 SER B O 1
ATOM 2380 N N . ASP B 1 150 ? 0.451 10.523 -1.729 1 97.19 150 ASP B N 1
ATOM 2381 C CA . ASP B 1 150 ? -0.552 11.586 -1.791 1 97.19 150 ASP B CA 1
ATOM 2382 C C . ASP B 1 150 ? -0.853 12.141 -0.4 1 97.19 150 ASP B C 1
ATOM 2384 O O . ASP B 1 150 ? -0.908 13.359 -0.209 1 97.19 150 ASP B O 1
ATOM 2388 N N . GLU B 1 151 ? -1.078 11.25 0.563 1 98.5 151 GLU B N 1
ATOM 2389 C CA . GLU B 1 151 ? -1.35 11.664 1.936 1 98.5 151 GLU B CA 1
ATOM 2390 C C . GLU B 1 151 ? -0.172 12.438 2.521 1 98.5 151 GLU B C 1
ATOM 2392 O O . GLU B 1 151 ? -0.362 13.453 3.193 1 98.5 151 GLU B O 1
ATOM 2397 N N . ASN B 1 152 ? 1.021 11.945 2.256 1 98.56 152 ASN B N 1
ATOM 2398 C CA . ASN B 1 152 ? 2.217 12.617 2.756 1 98.56 152 ASN B CA 1
ATOM 2399 C C . ASN B 1 152 ? 2.34 14.031 2.201 1 98.56 152 ASN B C 1
ATOM 2401 O O . ASN B 1 152 ? 2.604 14.977 2.949 1 98.56 152 ASN B O 1
ATOM 2405 N N . SER B 1 153 ? 2.133 14.148 0.942 1 97.44 153 SER B N 1
ATOM 2406 C CA . SER B 1 153 ? 2.229 15.461 0.302 1 97.44 153 SER B CA 1
ATOM 2407 C C . SER B 1 153 ? 1.173 16.422 0.843 1 97.44 153 SER B C 1
ATOM 2409 O O . SER B 1 153 ? 1.471 17.578 1.13 1 97.44 153 SER B O 1
ATOM 2411 N N . ALA B 1 154 ? -0.001 15.922 0.98 1 97.5 154 ALA B N 1
ATOM 2412 C CA . ALA B 1 154 ? -1.092 16.75 1.483 1 97.5 154 ALA B CA 1
ATOM 2413 C C . ALA B 1 154 ? -0.816 17.219 2.912 1 97.5 154 ALA B C 1
ATOM 2415 O O . ALA B 1 154 ? -1.002 18.391 3.24 1 97.5 154 ALA B O 1
ATOM 2416 N N . ASN B 1 155 ? -0.393 16.328 3.723 1 98.75 155 ASN B N 1
ATOM 2417 C CA . ASN B 1 155 ? -0.139 16.672 5.121 1 98.75 155 ASN B CA 1
ATOM 2418 C C . ASN B 1 155 ? 1.068 17.594 5.266 1 98.75 155 ASN B C 1
ATOM 2420 O O . ASN B 1 155 ? 1.102 18.438 6.156 1 98.75 155 ASN B O 1
ATOM 2424 N N . TYR B 1 156 ? 2.07 17.406 4.449 1 98 156 TYR B N 1
ATOM 2425 C CA . TYR B 1 156 ? 3.211 18.312 4.438 1 98 156 TYR B CA 1
ATOM 2426 C C . TYR B 1 156 ? 2.77 19.734 4.141 1 98 156 TYR B C 1
ATOM 2428 O O . TYR B 1 156 ? 3.131 20.672 4.863 1 98 156 TYR B O 1
ATOM 2436 N N . LEU B 1 157 ? 1.925 19.875 3.129 1 97.5 157 LEU B N 1
ATOM 2437 C CA . LEU B 1 157 ? 1.515 21.203 2.674 1 97.5 157 LEU B CA 1
ATOM 2438 C C . LEU B 1 157 ? 0.619 21.875 3.707 1 97.5 157 LEU B C 1
ATOM 2440 O O . LEU B 1 157 ? 0.844 23.031 4.07 1 97.5 157 LEU B O 1
ATOM 2444 N N . VAL B 1 158 ? -0.353 21.141 4.211 1 98.5 158 VAL B N 1
ATOM 2445 C CA . VAL B 1 158 ? -1.327 21.766 5.105 1 98.5 158 VAL B CA 1
ATOM 2446 C C . VAL B 1 158 ? -0.675 22.062 6.453 1 98.5 158 VAL B C 1
ATOM 2448 O O . VAL B 1 158 ? -0.894 23.125 7.031 1 98.5 158 VAL B O 1
ATOM 2451 N N . SER B 1 159 ? 0.109 21.172 6.961 1 98.62 159 SER B N 1
ATOM 2452 C CA . SER B 1 159 ? 0.78 21.422 8.234 1 98.62 159 SER B CA 1
ATOM 2453 C C . SER B 1 159 ? 1.828 22.516 8.109 1 98.62 159 SER B C 1
ATOM 2455 O O . SER B 1 159 ? 2.006 23.328 9.031 1 98.62 159 SER B O 1
ATOM 2457 N N . GLY B 1 160 ? 2.529 22.516 6.992 1 98.06 160 GLY B N 1
ATOM 2458 C CA . GLY B 1 160 ? 3.436 23.625 6.734 1 98.06 160 GLY B CA 1
ATOM 2459 C C . GLY B 1 160 ? 2.744 24.969 6.723 1 98.06 160 GLY B C 1
ATOM 2460 O O . GLY B 1 160 ? 3.27 25.953 7.254 1 98.06 160 GLY B O 1
ATOM 2461 N N . MET B 1 161 ? 1.653 25.047 6.137 1 98.44 161 MET B N 1
ATOM 2462 C CA . MET B 1 161 ? 0.874 26.281 6.113 1 98.44 161 MET B CA 1
ATOM 2463 C C . MET B 1 161 ? 0.479 26.688 7.527 1 98.44 161 MET B C 1
ATOM 2465 O O . MET B 1 161 ? 0.623 27.859 7.895 1 98.44 161 MET B O 1
ATOM 2469 N N . ALA B 1 162 ? -0 25.734 8.305 1 98.69 162 ALA B N 1
ATOM 2470 C CA . ALA B 1 162 ? -0.361 26.016 9.688 1 98.69 162 ALA B CA 1
ATOM 2471 C C . ALA B 1 162 ? 0.835 26.562 10.469 1 98.69 162 ALA B C 1
ATOM 2473 O O . ALA B 1 162 ? 0.723 27.562 11.172 1 98.69 162 ALA B O 1
ATOM 2474 N N . TYR B 1 163 ? 1.978 25.938 10.312 1 98.69 163 TYR B N 1
ATOM 2475 C CA . TYR B 1 163 ? 3.215 26.375 10.945 1 98.69 163 TYR B CA 1
ATOM 2476 C C . TYR B 1 163 ? 3.553 27.812 10.547 1 98.69 163 TYR B C 1
ATOM 2478 O O . TYR B 1 163 ? 3.826 28.656 11.398 1 98.69 163 TYR B O 1
ATOM 2486 N N . ASN B 1 164 ? 3.506 28.094 9.273 1 98.25 164 ASN B N 1
ATOM 2487 C CA . ASN B 1 164 ? 3.951 29.375 8.758 1 98.25 164 ASN B CA 1
ATOM 2488 C C . ASN B 1 164 ? 3.033 30.516 9.203 1 98.25 164 ASN B C 1
ATOM 2490 O O . ASN B 1 164 ? 3.496 31.625 9.492 1 98.25 164 ASN B O 1
ATOM 2494 N N . ILE B 1 165 ? 1.785 30.25 9.305 1 98.38 165 ILE B N 1
ATOM 2495 C CA . ILE B 1 165 ? 0.867 31.266 9.797 1 98.38 165 ILE B CA 1
ATOM 2496 C C . ILE B 1 165 ? 1.146 31.547 11.273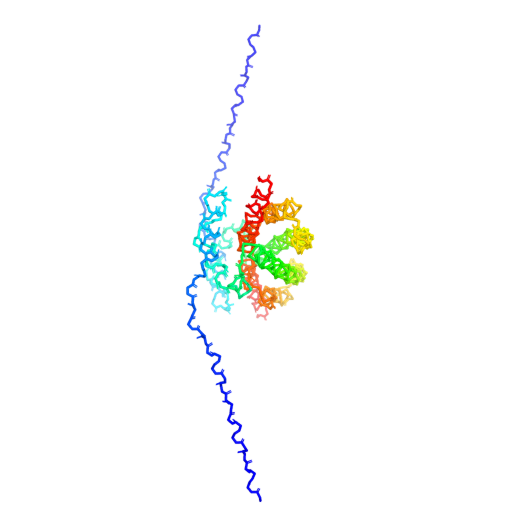 1 98.38 165 ILE B C 1
ATOM 2498 O O . ILE B 1 165 ? 1.255 32.688 11.688 1 98.38 165 ILE B O 1
ATOM 2502 N N . ALA B 1 166 ? 1.285 30.5 12.031 1 98.12 166 ALA B N 1
ATOM 2503 C CA . ALA B 1 166 ? 1.552 30.656 13.461 1 98.12 166 ALA B CA 1
ATOM 2504 C C . ALA B 1 166 ? 2.881 31.359 13.695 1 98.12 166 ALA B C 1
ATOM 2506 O O . ALA B 1 166 ? 2.99 32.219 14.586 1 98.12 166 ALA B O 1
ATOM 2507 N N . GLU B 1 167 ? 3.82 30.984 12.914 1 97.12 167 GLU B N 1
ATOM 2508 C CA . GLU B 1 167 ? 5.148 31.578 13.039 1 97.12 167 GLU B CA 1
ATOM 2509 C C . GLU B 1 167 ? 5.109 33.094 12.75 1 97.12 167 GLU B C 1
ATOM 2511 O O . GLU B 1 167 ? 5.773 33.875 13.422 1 97.12 167 GLU B O 1
ATOM 2516 N N . LEU B 1 168 ? 4.398 33.438 11.75 1 95.69 168 LEU B N 1
ATOM 2517 C CA . LEU B 1 168 ? 4.246 34.844 11.398 1 95.69 168 LEU B CA 1
ATOM 2518 C C . LEU B 1 168 ? 3.652 35.625 12.555 1 95.69 168 LEU B C 1
ATOM 2520 O O . LEU B 1 168 ? 4.125 36.719 12.875 1 95.69 168 LEU B O 1
ATOM 2524 N N . ILE B 1 169 ? 2.678 35.062 13.164 1 96.88 169 ILE B N 1
ATOM 2525 C CA . ILE B 1 169 ? 2.006 35.719 14.281 1 96.88 169 ILE B CA 1
ATOM 2526 C C . ILE B 1 169 ? 2.963 35.844 15.469 1 96.88 169 ILE B C 1
ATOM 2528 O O . ILE B 1 169 ? 3.057 36.875 16.094 1 96.88 169 ILE B O 1
ATOM 2532 N N . ALA B 1 170 ? 3.627 34.812 15.742 1 96.38 170 ALA B N 1
ATOM 2533 C CA . ALA B 1 170 ? 4.566 34.781 16.859 1 96.38 170 ALA B CA 1
ATOM 2534 C C . ALA B 1 170 ? 5.652 35.844 16.688 1 96.38 170 ALA B C 1
ATOM 2536 O O . ALA B 1 170 ? 6.031 36.5 17.656 1 96.38 170 ALA B O 1
ATOM 2537 N N . ARG B 1 171 ? 6.121 36 15.539 1 94.44 171 ARG B N 1
ATOM 2538 C CA . ARG B 1 171 ? 7.176 36.969 15.258 1 94.44 171 ARG B CA 1
ATOM 2539 C C . ARG B 1 171 ? 6.668 38.406 15.406 1 94.44 171 ARG B C 1
ATOM 2541 O O . ARG B 1 171 ? 7.402 39.281 15.867 1 94.44 171 ARG B O 1
ATOM 2548 N N . HIS B 1 172 ? 5.48 38.656 15.031 1 90.25 172 HIS B N 1
ATOM 2549 C CA . HIS B 1 172 ? 4.902 40 15.133 1 90.25 172 HIS B CA 1
ATOM 2550 C C . HIS B 1 172 ? 4.637 40.375 16.594 1 90.25 172 HIS B C 1
ATOM 2552 O O . HIS B 1 172 ? 4.766 41.531 16.969 1 90.25 172 HIS B O 1
ATOM 2558 N N . ALA B 1 173 ? 4.23 39.406 17.344 1 85.69 173 ALA B N 1
ATOM 2559 C CA . ALA B 1 173 ? 3.988 39.656 18.766 1 85.69 173 ALA B CA 1
ATOM 2560 C C . ALA B 1 173 ? 5.293 39.938 19.5 1 85.69 173 ALA B C 1
ATOM 2562 O O . ALA B 1 173 ? 5.297 40.625 20.531 1 85.69 173 ALA B O 1
ATOM 2563 N N . ALA B 1 174 ? 6.316 39.406 19.047 1 76.62 174 ALA B N 1
ATOM 2564 C CA . ALA B 1 174 ? 7.621 39.594 19.688 1 76.62 174 ALA B CA 1
ATOM 2565 C C . ALA B 1 174 ? 8.211 40.938 19.328 1 76.62 174 ALA B C 1
ATOM 2567 O O . ALA B 1 174 ? 9.125 41.438 19.984 1 76.62 174 ALA B O 1
ATOM 2568 N N . LYS B 1 175 ? 7.73 41.656 18.422 1 72.5 175 LYS B N 1
ATOM 2569 C CA . LYS B 1 175 ? 8.195 43 18.078 1 72.5 175 LYS B CA 1
ATOM 2570 C C . LYS B 1 175 ? 7.332 44.031 18.766 1 72.5 175 LYS B C 1
ATOM 2572 O O . LYS B 1 175 ? 7.848 45.062 19.25 1 72.5 175 LYS B O 1
#

Foldseek 3Di:
DPPPPPPPPPPPPPPPPPPLPQQDPQQLVLLVVDVVPDPDRDSVNSRVVQSVQPQSSPDDHVVSNVVSVVVVVVVVVVVVVLLVVLVVQLVVQLVVLVVQLVVLQVVLVVCVVVVNLVVSLVSLVVSLCSLVRSVVSQVVSPNPDDPCVVVSVVSNVVSVVVNVVSVVVNVVVVD/DPPPPPPPPPPPPPPPPPPLPQQDPQQQVLLVVDVVPDPDRDSVNSRVVQSVQPQSSPDDHVVSNVVSVVVVVVVVVVVVVLLVVLVVQLVVQLVVLVVQLVVLQVVLVVCVVVVNLVVSLVSLVVSLCSLVRSVVSQVVSPNPDDPCVVVSVVSNVVSVVVNVVSVVVNVVVVD

InterPro domains:
  IPR006501 Pectinesterase inhibitor domain [PF04043] (27-163)
  IPR006501 Pectinesterase inhibitor domain [TIGR01614] (7-155)
  IPR035513 Invertase/pectin methylesterase inhibitor domain superfamily [G3DSA:1.20.140.40] (24-169)
  IPR035513 Invertase/pectin methylesterase inhibitor domain superfamily [SSF101148] (26-168)

Sequence (350 aa):
MAAAIPILLLTFLLAAATPSAGPSYVIKTTCAAVTNATVGTPYRYCLRTLSANPAAAAAKDARGLAIAATNLTATNVTSTELTITRLIDALYNCLVTYQSMQESIAGALQDLNAGRFDVASPKLRDASFQPDFCELAMMESDTDKDPMSDENSANYLVSGMAYNIAELIARHAAKMAAAIPILLLTFLLAAATPSAGPSYVIKTTCAAVTNATVGTPYRYCLRTLSANPAAAAAKDARGLAIAATNLTATNVTSTELTITRLIDALYNCLVTYQSMQESIAGALQDLNAGRFDVASPKLRDASFQPDFCELAMMESDTDKDPMSDENSANYLVSGMAYNIAELIARHAAK

pLDDT: mean 90.37, std 18.03, range [26.61, 98.94]

Solvent-accessible surface area (backbone atoms only — not comparable to full-atom values): 18322 Å² total; per-residue (Å²): 133,85,78,75,71,76,79,76,77,75,74,74,74,73,74,72,74,66,77,79,70,68,68,46,70,53,52,54,51,46,27,51,51,36,35,72,72,44,86,78,39,56,47,67,57,45,46,51,56,39,51,70,31,68,64,30,53,66,33,85,42,65,69,43,34,25,52,34,34,42,51,51,33,49,53,51,48,53,52,46,48,51,44,45,52,33,50,42,53,20,45,50,51,28,42,53,38,48,53,51,27,48,54,30,44,54,53,18,51,56,27,46,77,70,67,35,30,70,68,13,21,59,32,26,47,57,29,27,50,32,37,57,54,32,52,49,32,35,63,71,38,75,65,91,54,65,92,51,57,67,61,31,51,50,48,30,45,42,24,36,40,19,19,42,44,24,40,53,50,27,55,58,72,72,103,132,83,79,77,71,77,77,76,75,76,72,75,75,71,75,72,74,66,79,78,72,69,68,47,69,53,52,54,51,47,27,52,50,36,36,73,72,44,85,78,40,56,47,68,56,46,47,51,56,38,52,70,30,68,64,30,54,66,33,83,42,66,68,43,35,26,51,32,35,43,49,50,32,50,51,50,49,53,53,46,48,50,45,44,50,32,49,41,54,20,45,50,50,27,43,53,37,49,53,51,27,47,53,28,44,54,53,18,50,56,27,45,76,70,68,36,30,70,68,13,22,59,32,27,48,57,30,28,52,32,37,57,54,30,51,48,34,34,61,71,38,75,64,92,55,64,92,51,57,67,59,30,54,51,48,29,45,42,25,36,39,20,18,44,46,25,41,52,52,28,54,59,73,72,103

Secondary structure (DSSP, 8-state):
------------------------HHHHHHHHHHHHHSSS--HHHHHHHHHHSHHHHT--SHHHHHHHHHHHHHHHHHHHHHHHHHHHHHHHHHHHHHHHHHHHHHHHHHHHHTT-HHHHHHHHHHHHHHHHHHHHHHHHT-SS--TTHHHHHHHHHHHHHHHHHHHHHHHHHH-/------------------------HHHHHHHHHHHHHSSS--HHHHHHHHHHSHHHHT--SHHHHHHHHHHHHHHHHHHHHHHHHHHHHHHHHHHHHHHHHHHHHHHHHHHHHTT-HHHHHHHHHHHHHHHHHHHHHHHHT-SS--TTHHHHHHHHHHHHHHHHHHHHHHHHHH-

Radius of gyration: 30.5 Å; Cα contacts (8 Å, |Δi|>4): 446; chains: 2; bounding box: 123×85×54 Å

Organism: Triticum aestivum (NCBI:txid4565)

Nearest PDB structures (foldseek):
  4u7i-assembly1_A  TM=5.709E-01  e=6.808E-01  Homo sapiens
  4u7i-assembly1_A  TM=5.710E-01  e=6.728E-01  Homo sapiens